Protein AF-A0A1J3E459-F1 (afdb_monomer_lite)

Secondary structure (DSSP, 8-state):
-----TT--HHHHHHHHHHHHHHHHHHHHT------------------------------------------TT-----SS---GGGHHHHHHHGGGG-----TTTT-SS-S-SS--SSTTS-HHHHHHHHHHHHHH-SS--TT------SHHHHHHHHHHHHHS-SS-SS------PSS--TTHHHH-

Structure (mmCIF, N/CA/C/O backbone):
data_AF-A0A1J3E459-F1
#
_entry.id   AF-A0A1J3E459-F1
#
loop_
_atom_site.group_PDB
_atom_site.id
_atom_site.type_symbol
_atom_site.label_atom_id
_atom_site.label_alt_id
_atom_site.label_comp_id
_atom_site.label_asym_id
_atom_site.label_entity_id
_atom_site.label_seq_id
_atom_site.pdbx_PDB_ins_code
_atom_site.Cartn_x
_atom_site.Cartn_y
_atom_site.Cartn_z
_atom_site.occupancy
_atom_site.B_iso_or_equiv
_atom_site.auth_seq_id
_atom_site.auth_comp_id
_atom_site.auth_asym_id
_atom_site.auth_atom_id
_atom_site.pdbx_PDB_model_num
ATOM 1 N N . MET A 1 1 ? 26.999 -23.157 28.042 1.00 39.19 1 MET A N 1
ATOM 2 C CA . MET A 1 1 ? 27.008 -21.916 28.847 1.00 39.19 1 MET A CA 1
ATOM 3 C C . MET A 1 1 ? 27.688 -20.861 27.985 1.00 39.19 1 MET A C 1
ATOM 5 O O . MET A 1 1 ? 28.892 -20.678 28.079 1.00 39.19 1 MET A O 1
ATOM 9 N N . GLU A 1 2 ? 26.951 -20.288 27.032 1.00 41.72 2 GLU A N 1
ATOM 10 C CA . GLU A 1 2 ? 27.514 -19.329 26.074 1.00 41.72 2 GLU A CA 1
ATOM 11 C C . GLU A 1 2 ? 27.308 -17.900 26.570 1.00 41.72 2 GLU A C 1
ATOM 13 O O . GLU A 1 2 ? 26.221 -17.525 27.009 1.00 41.72 2 GLU A O 1
ATOM 18 N N . GLN A 1 3 ? 28.395 -17.132 26.568 1.00 50.41 3 GLN A N 1
ATOM 19 C CA . GLN A 1 3 ? 28.445 -15.767 27.070 1.00 50.41 3 GLN A CA 1
ATOM 20 C C . GLN A 1 3 ? 27.918 -14.809 26.000 1.00 50.41 3 GLN A C 1
ATOM 22 O O . GLN A 1 3 ? 28.549 -14.608 24.966 1.00 50.41 3 GLN A O 1
ATOM 27 N N . THR A 1 4 ? 26.784 -14.169 26.274 1.00 49.66 4 THR A N 1
ATOM 28 C CA . THR A 1 4 ? 26.296 -13.023 25.499 1.00 49.66 4 THR A CA 1
ATOM 29 C C . THR A 1 4 ? 27.313 -11.875 25.564 1.00 49.66 4 THR A C 1
ATOM 31 O O . THR A 1 4 ? 27.748 -11.525 26.671 1.00 49.66 4 THR A O 1
ATOM 34 N N . PRO A 1 5 ? 27.691 -11.244 24.437 1.00 45.66 5 PRO A N 1
ATOM 35 C CA . PRO A 1 5 ? 28.662 -10.158 24.442 1.00 45.66 5 PRO A CA 1
ATOM 36 C C . PRO A 1 5 ? 28.113 -8.965 25.239 1.00 45.66 5 PRO A C 1
ATOM 38 O O . PRO A 1 5 ? 27.014 -8.472 24.989 1.00 45.66 5 PRO A O 1
ATOM 41 N N . ARG A 1 6 ? 28.894 -8.494 26.221 1.00 56.78 6 ARG A N 1
ATOM 42 C CA . ARG A 1 6 ? 28.577 -7.391 27.155 1.00 56.78 6 ARG A CA 1
ATOM 43 C C . ARG A 1 6 ? 28.565 -6.000 26.487 1.00 56.78 6 ARG A C 1
ATOM 45 O O . ARG A 1 6 ? 29.137 -5.056 27.025 1.00 56.78 6 ARG A O 1
ATOM 52 N N . ILE A 1 7 ? 27.949 -5.856 25.315 1.00 54.34 7 ILE A N 1
ATOM 53 C CA . ILE A 1 7 ? 27.904 -4.580 24.576 1.00 54.34 7 ILE A CA 1
ATOM 54 C C . ILE A 1 7 ? 26.545 -3.871 24.728 1.00 54.34 7 ILE A C 1
ATOM 56 O O . ILE A 1 7 ? 26.490 -2.646 24.648 1.00 54.34 7 ILE A O 1
ATOM 60 N N . LEU A 1 8 ? 25.472 -4.579 25.097 1.00 56.97 8 LEU A N 1
ATOM 61 C CA . LEU A 1 8 ? 24.180 -3.972 25.450 1.00 56.97 8 LEU A CA 1
ATOM 62 C C . LEU A 1 8 ? 23.918 -4.039 26.963 1.00 56.97 8 LEU A C 1
ATOM 64 O O . LEU A 1 8 ? 23.101 -4.810 27.454 1.00 56.97 8 LEU A O 1
ATOM 68 N N . SER A 1 9 ? 24.624 -3.211 27.734 1.00 69.19 9 SER A N 1
ATOM 69 C CA . SER A 1 9 ? 24.184 -2.887 29.097 1.00 69.19 9 SER A CA 1
ATOM 70 C C . SER A 1 9 ? 23.050 -1.858 29.033 1.00 69.19 9 SER A C 1
ATOM 72 O O . SER A 1 9 ? 23.078 -0.973 28.181 1.00 69.19 9 SER A O 1
ATOM 74 N N . TRP A 1 10 ? 22.090 -1.900 29.963 1.00 55.78 10 TRP A N 1
ATOM 75 C CA . TRP A 1 10 ? 20.998 -0.912 30.084 1.00 55.78 10 TRP A CA 1
ATOM 76 C C . TRP A 1 10 ? 21.499 0.543 30.106 1.00 55.78 10 TRP A C 1
ATOM 78 O O . TRP A 1 10 ? 20.840 1.458 29.615 1.00 55.78 10 TRP A O 1
ATOM 88 N N . ARG A 1 11 ? 22.719 0.744 30.622 1.00 58.03 11 ARG A N 1
ATOM 89 C CA . ARG A 1 11 ? 23.426 2.030 30.611 1.00 58.03 11 ARG A CA 1
ATOM 90 C C . ARG A 1 11 ? 23.720 2.521 29.190 1.00 58.03 11 ARG A C 1
ATOM 92 O O . ARG A 1 11 ? 23.587 3.711 28.934 1.00 58.03 11 ARG A O 1
ATOM 99 N N . ASN A 1 12 ? 24.046 1.624 28.262 1.00 66.81 12 ASN A N 1
ATOM 100 C CA . ASN A 1 12 ? 24.334 1.963 26.867 1.00 66.81 12 ASN A CA 1
ATOM 101 C C . ASN A 1 12 ? 23.049 2.324 26.107 1.00 66.81 12 ASN A C 1
ATOM 103 O O . ASN A 1 12 ? 23.067 3.243 25.297 1.00 66.81 12 ASN A O 1
ATOM 107 N N . MET A 1 13 ? 21.922 1.677 26.426 1.00 67.00 13 MET A N 1
ATOM 108 C CA . MET A 1 13 ? 20.613 1.997 25.836 1.00 67.00 13 MET A CA 1
ATOM 109 C C . MET A 1 13 ? 20.094 3.364 26.291 1.00 67.00 13 MET A C 1
ATOM 111 O O . MET A 1 13 ? 19.592 4.138 25.477 1.00 67.00 13 MET A O 1
ATOM 115 N N . LEU A 1 14 ? 20.269 3.701 27.574 1.00 68.12 14 LEU A N 1
ATOM 116 C CA . LEU A 1 14 ? 19.915 5.024 28.091 1.00 68.12 14 LEU A CA 1
ATOM 117 C C . LEU A 1 14 ? 20.767 6.119 27.449 1.00 68.12 14 LEU A C 1
ATOM 119 O O . LEU A 1 14 ? 20.204 7.106 26.983 1.00 68.12 14 LEU A O 1
ATOM 123 N N . VAL A 1 15 ? 22.086 5.917 27.354 1.00 68.00 15 VAL A N 1
ATOM 124 C CA . VAL A 1 15 ? 23.004 6.856 26.687 1.00 68.00 15 VAL A CA 1
ATOM 125 C C . VAL A 1 15 ? 22.648 7.025 25.208 1.00 68.00 15 VAL A C 1
ATOM 127 O O . VAL A 1 15 ? 22.640 8.153 24.723 1.00 68.00 15 VAL A O 1
ATOM 130 N N . LEU A 1 16 ? 22.282 5.945 24.508 1.00 65.25 16 LEU A N 1
ATOM 131 C CA . LEU A 1 16 ? 21.844 6.009 23.113 1.00 65.25 16 LEU A CA 1
ATOM 132 C C . LEU A 1 16 ? 20.526 6.790 22.967 1.00 65.25 16 LEU A C 1
ATOM 134 O O . LEU A 1 16 ? 20.439 7.675 22.120 1.00 65.25 16 LEU A O 1
ATOM 138 N N . SER A 1 17 ? 19.534 6.540 23.831 1.00 65.38 17 SER A N 1
ATOM 139 C CA . SER A 1 17 ? 18.254 7.271 23.803 1.00 65.38 17 SER A CA 1
ATOM 140 C C . SER A 1 17 ? 18.423 8.762 24.123 1.00 65.38 17 SER A C 1
ATOM 142 O O . SER A 1 17 ? 17.830 9.613 23.461 1.00 65.38 17 SER A O 1
ATOM 144 N N . LEU A 1 18 ? 19.298 9.095 25.081 1.00 70.56 18 LEU A N 1
ATOM 145 C CA . LEU A 1 18 ? 19.637 10.474 25.427 1.00 70.56 18 LEU A CA 1
ATOM 146 C C . LEU A 1 18 ? 20.374 11.156 24.278 1.00 70.56 18 LEU A C 1
ATOM 148 O O . LEU A 1 18 ? 20.042 12.287 23.949 1.00 70.56 18 LEU A O 1
ATOM 152 N N . ALA A 1 19 ? 21.324 10.481 23.629 1.00 66.44 19 ALA A N 1
ATOM 153 C CA . ALA A 1 19 ? 22.074 11.048 22.510 1.00 66.44 19 ALA A CA 1
ATOM 154 C C . ALA A 1 19 ? 21.183 11.335 21.287 1.00 66.44 19 ALA A C 1
ATOM 156 O O . ALA A 1 19 ? 21.321 12.390 20.660 1.00 66.44 19 ALA A O 1
ATOM 157 N N . VAL A 1 20 ? 20.238 10.444 20.967 1.00 68.75 20 VAL A N 1
ATOM 158 C CA . VAL A 1 20 ? 19.286 10.634 19.855 1.00 68.75 20 VAL A CA 1
ATOM 159 C C . VAL A 1 20 ? 18.300 11.766 20.164 1.00 68.75 20 VAL A C 1
ATOM 161 O O . VAL A 1 20 ? 18.102 12.655 19.336 1.00 68.75 20 VAL A O 1
ATOM 164 N N . ASN A 1 21 ? 17.761 11.820 21.384 1.00 66.19 21 ASN A N 1
ATOM 165 C CA . ASN A 1 21 ? 16.850 12.898 21.776 1.00 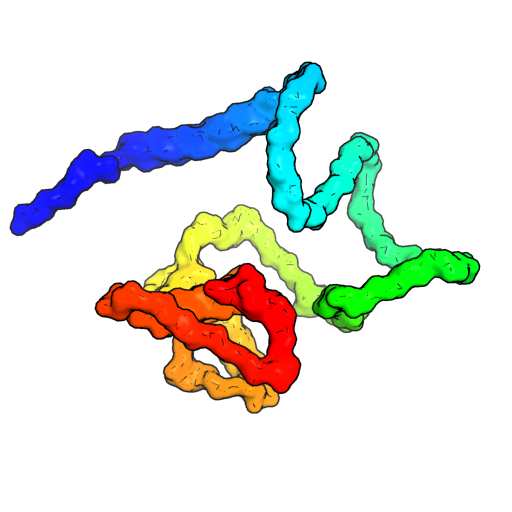66.19 21 ASN A CA 1
ATOM 166 C C . ASN A 1 21 ? 17.570 14.253 21.892 1.00 66.19 21 ASN A C 1
ATOM 168 O O . ASN A 1 21 ? 17.028 15.284 21.495 1.00 66.19 21 ASN A O 1
ATOM 172 N N . PHE A 1 22 ? 18.818 14.275 22.368 1.00 67.94 22 PHE A N 1
ATOM 173 C CA . PHE A 1 22 ? 19.596 15.507 22.512 1.00 67.94 22 PHE A CA 1
ATOM 174 C C . PHE A 1 22 ? 20.059 16.066 21.166 1.00 67.94 22 PHE A C 1
ATOM 176 O O . PHE A 1 22 ? 20.041 17.276 20.975 1.00 67.94 22 PHE A O 1
ATOM 183 N N . SER A 1 23 ? 20.426 15.214 20.206 1.00 59.31 23 SER A N 1
ATOM 184 C CA . SER A 1 23 ? 20.784 15.660 18.851 1.00 59.31 23 SER A CA 1
ATOM 185 C C . SER A 1 23 ? 19.588 16.255 18.100 1.00 59.31 23 SER A C 1
ATOM 187 O O . SER A 1 23 ? 19.763 17.232 17.369 1.00 59.31 23 SER A O 1
ATOM 189 N N . LEU A 1 24 ? 18.372 15.758 18.350 1.00 61.44 24 LEU A N 1
ATOM 190 C CA . LEU A 1 24 ? 17.134 16.358 17.850 1.00 61.44 24 LEU A CA 1
ATOM 191 C C . LEU A 1 24 ? 16.877 17.739 18.482 1.00 61.44 24 LEU A C 1
ATOM 193 O O . LEU A 1 24 ? 16.632 18.711 17.769 1.00 61.44 24 LEU A O 1
ATOM 197 N N . ILE A 1 25 ? 17.028 17.852 19.806 1.00 64.44 25 ILE A N 1
ATOM 198 C CA . ILE A 1 25 ? 16.859 19.112 20.549 1.00 64.44 25 ILE A CA 1
ATOM 199 C C . ILE A 1 25 ? 17.926 20.145 20.157 1.00 64.44 25 ILE A C 1
ATOM 201 O O . ILE A 1 25 ? 17.608 21.318 19.979 1.00 64.44 25 ILE A O 1
ATOM 205 N N . LEU A 1 26 ? 19.180 19.732 19.946 1.00 58.78 26 LEU A N 1
ATOM 206 C CA . LEU A 1 26 ? 20.255 20.631 19.516 1.00 58.78 26 LEU A CA 1
ATOM 207 C C . LEU A 1 26 ? 20.008 21.166 18.100 1.00 58.78 26 LEU A C 1
ATOM 209 O O . LEU A 1 26 ? 20.324 22.317 17.815 1.00 58.78 26 LEU A O 1
ATOM 213 N N . LYS A 1 27 ? 19.426 20.347 17.218 1.00 59.94 27 LYS A N 1
ATOM 214 C CA . LYS A 1 27 ? 19.059 20.745 15.852 1.00 59.94 27 LYS A CA 1
ATOM 215 C C . LYS A 1 27 ? 17.908 21.758 15.843 1.00 59.94 27 LYS A C 1
ATOM 217 O O . LYS A 1 27 ? 17.898 22.640 14.992 1.00 59.94 27 LYS A O 1
ATOM 222 N N . ILE A 1 28 ? 17.007 21.672 16.823 1.00 62.28 28 ILE A N 1
ATOM 223 C CA . ILE A 1 28 ? 15.927 22.644 17.057 1.00 62.28 28 ILE A CA 1
ATOM 224 C C . ILE A 1 28 ? 16.481 23.938 17.678 1.00 62.28 28 ILE A C 1
ATOM 226 O O . ILE A 1 28 ? 16.158 25.027 17.217 1.00 62.28 28 ILE A O 1
ATOM 230 N N . LEU A 1 29 ? 17.374 23.838 18.668 1.00 61.69 29 LEU A N 1
ATOM 231 C CA . LEU A 1 29 ? 17.961 24.999 19.354 1.00 61.69 29 LEU A CA 1
ATOM 232 C C . LEU A 1 29 ? 18.951 25.786 18.487 1.00 61.69 29 LEU A C 1
ATOM 234 O O . LEU A 1 29 ? 19.095 26.993 18.664 1.00 61.69 29 LEU A O 1
ATOM 238 N N . LYS A 1 30 ? 19.641 25.127 17.549 1.00 52.72 30 LYS A N 1
ATOM 239 C CA . LYS A 1 30 ? 20.613 25.774 16.652 1.00 52.72 30 LYS A CA 1
ATOM 240 C C . LYS A 1 30 ? 19.965 26.384 15.399 1.00 52.72 30 LYS A C 1
ATOM 242 O O . LYS A 1 30 ? 20.669 26.936 14.557 1.00 52.72 30 LYS A O 1
ATOM 247 N N . GLY A 1 31 ? 18.640 26.304 15.278 1.00 49.38 31 GLY A N 1
ATOM 248 C CA . GLY A 1 31 ? 17.857 26.896 14.198 1.00 49.38 31 GLY A CA 1
ATOM 249 C C . GLY A 1 31 ? 17.382 28.317 14.501 1.00 49.38 31 GLY A C 1
ATOM 250 O O . GLY A 1 31 ? 16.182 28.545 14.548 1.00 49.38 31 GLY A O 1
ATOM 251 N N . 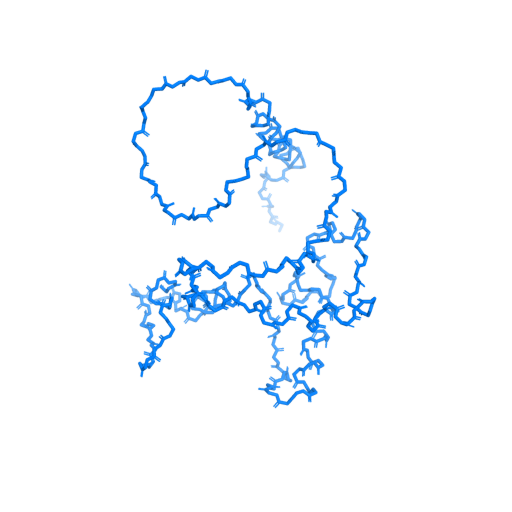SER A 1 32 ? 18.298 29.270 14.702 1.00 51.25 32 SER A N 1
ATOM 252 C CA . SER A 1 32 ? 18.022 30.707 14.519 1.00 51.25 32 SER A CA 1
ATOM 253 C C . SER A 1 32 ? 19.337 31.494 14.487 1.00 51.25 32 SER A C 1
ATOM 255 O O . SER A 1 32 ? 20.022 31.607 15.500 1.00 51.25 32 SER A O 1
ATOM 257 N N . GLY A 1 33 ? 19.720 32.004 13.315 1.00 35.09 33 GLY A N 1
ATOM 258 C CA . GLY A 1 33 ? 20.912 32.842 13.140 1.00 35.09 33 GLY A CA 1
ATOM 259 C C . GLY A 1 33 ? 21.588 32.608 11.793 1.00 35.09 33 GLY A C 1
ATOM 260 O O . GLY A 1 33 ? 22.415 31.711 11.656 1.00 35.09 33 GLY A O 1
ATOM 261 N N . GLY A 1 34 ? 21.200 33.391 10.786 1.00 38.88 34 GLY A N 1
ATOM 262 C CA . GLY A 1 34 ? 21.771 33.323 9.443 1.00 38.88 34 GLY A CA 1
ATOM 263 C C . GLY A 1 34 ? 23.212 33.836 9.361 1.00 38.88 34 GLY A C 1
ATOM 264 O O . GLY A 1 34 ? 23.640 34.648 10.174 1.00 38.88 34 GLY A O 1
ATOM 265 N N . ASN A 1 35 ? 23.937 33.371 8.340 1.00 31.17 35 ASN A N 1
ATOM 266 C CA . ASN A 1 35 ? 24.747 34.216 7.463 1.00 31.17 35 ASN A CA 1
ATOM 267 C C . ASN A 1 35 ? 25.141 33.451 6.191 1.00 31.17 35 ASN A C 1
ATOM 269 O O . ASN A 1 35 ? 25.527 32.285 6.221 1.00 31.17 35 ASN A O 1
ATOM 273 N N . SER A 1 36 ? 24.984 34.158 5.076 1.00 39.47 36 SER A N 1
ATOM 274 C CA . SER A 1 36 ? 25.285 33.772 3.700 1.00 39.47 36 SER A CA 1
ATOM 275 C C . SER A 1 36 ? 26.793 33.651 3.464 1.00 39.47 36 SER A C 1
ATOM 277 O O . SER A 1 36 ? 27.523 34.573 3.818 1.00 39.47 36 SER A O 1
ATOM 279 N N . LEU A 1 37 ? 27.238 32.549 2.845 1.00 34.81 37 LEU A N 1
ATOM 280 C CA . LEU A 1 37 ? 28.143 32.545 1.683 1.00 34.81 37 LEU A CA 1
ATOM 281 C C . LEU A 1 37 ? 28.422 31.107 1.200 1.00 34.81 37 LEU A C 1
ATOM 283 O O . LEU A 1 37 ? 29.043 30.297 1.880 1.00 34.81 37 LEU A O 1
ATOM 287 N N . ASP A 1 38 ? 27.911 30.853 -0.002 1.00 39.50 38 ASP A N 1
ATOM 288 C CA . ASP A 1 38 ? 28.392 29.968 -1.066 1.00 39.50 38 ASP A CA 1
ATOM 289 C C . ASP A 1 38 ? 28.851 28.535 -0.717 1.00 39.50 38 ASP A C 1
ATOM 291 O O . ASP A 1 38 ? 30.008 28.257 -0.394 1.00 39.50 38 ASP A O 1
ATOM 295 N N . ARG A 1 39 ? 27.943 27.568 -0.914 1.00 27.83 39 ARG A N 1
ATOM 296 C CA . ARG A 1 39 ? 28.316 26.165 -1.130 1.00 27.83 39 ARG A CA 1
ATOM 297 C C . ARG A 1 39 ? 27.401 25.531 -2.173 1.00 27.83 39 ARG A C 1
ATOM 299 O O . ARG A 1 39 ? 26.308 25.070 -1.859 1.00 27.83 39 ARG A O 1
ATOM 306 N N . LYS A 1 40 ? 27.882 25.481 -3.420 1.00 34.28 40 LYS A N 1
ATOM 307 C CA . LYS A 1 40 ? 27.376 24.581 -4.467 1.00 34.28 40 LYS A CA 1
ATOM 308 C C . LYS A 1 40 ? 27.336 23.151 -3.920 1.00 34.28 40 LYS A C 1
ATOM 310 O O . LYS A 1 40 ? 28.378 22.523 -3.746 1.00 34.28 40 LYS A O 1
ATOM 315 N N . ALA A 1 41 ? 26.138 22.640 -3.670 1.00 28.38 41 ALA A N 1
ATOM 316 C CA . ALA A 1 41 ? 25.885 21.232 -3.419 1.00 28.38 41 ALA A CA 1
ATOM 317 C C . ALA A 1 41 ? 24.713 20.810 -4.304 1.00 28.38 41 ALA A C 1
ATOM 319 O O . ALA A 1 41 ? 23.688 21.483 -4.356 1.00 28.38 41 ALA A O 1
ATOM 320 N N . TYR A 1 42 ? 24.932 19.732 -5.050 1.00 29.50 42 TYR A N 1
ATOM 321 C CA . TYR A 1 42 ? 23.994 19.114 -5.974 1.00 29.50 42 TYR A CA 1
ATOM 322 C C . TYR A 1 42 ? 22.606 18.971 -5.340 1.00 29.50 42 TYR A C 1
ATOM 324 O O . TYR A 1 42 ? 22.421 18.216 -4.388 1.00 29.50 42 TYR A O 1
ATOM 332 N N . VAL A 1 43 ? 21.637 19.711 -5.878 1.00 26.12 43 VAL A N 1
ATOM 333 C CA . VAL A 1 43 ? 20.230 19.604 -5.500 1.00 26.12 43 VAL A CA 1
ATOM 334 C C . VAL A 1 43 ? 19.657 18.403 -6.240 1.00 26.12 43 VAL A C 1
ATOM 336 O O . VAL A 1 43 ? 19.314 18.480 -7.417 1.00 26.12 43 VAL A O 1
ATOM 339 N N . SER A 1 44 ? 19.570 17.271 -5.550 1.00 30.92 44 SER A N 1
ATOM 340 C CA . SER A 1 44 ? 18.623 16.217 -5.895 1.00 30.92 44 SER A CA 1
ATOM 341 C C . SER A 1 44 ? 17.215 16.794 -5.747 1.00 30.92 44 SER A C 1
ATOM 343 O O . SER A 1 44 ? 16.749 17.054 -4.638 1.00 30.92 44 SER A O 1
ATOM 345 N N . ILE A 1 45 ? 16.589 17.061 -6.891 1.00 33.19 45 ILE A N 1
ATOM 346 C CA . ILE A 1 45 ? 15.248 17.622 -7.032 1.00 33.19 45 ILE A CA 1
ATOM 347 C C . ILE A 1 45 ? 14.238 16.629 -6.445 1.00 33.19 45 ILE A C 1
ATOM 349 O O . ILE A 1 45 ? 13.888 15.637 -7.074 1.00 33.19 45 ILE A O 1
ATOM 353 N N . TRP A 1 46 ? 13.765 16.930 -5.241 1.00 30.39 46 TRP A N 1
ATOM 354 C CA . TRP A 1 46 ? 12.470 16.502 -4.721 1.00 30.39 46 TRP A CA 1
ATOM 355 C C . TRP A 1 46 ? 11.725 17.789 -4.345 1.00 30.39 46 TRP A C 1
ATOM 357 O O . TRP A 1 46 ? 12.253 18.554 -3.534 1.00 30.39 46 TRP A O 1
ATOM 367 N N . PRO A 1 47 ? 10.541 18.091 -4.907 1.00 32.56 47 PRO A N 1
ATOM 368 C CA . PRO A 1 47 ? 9.757 19.228 -4.456 1.00 32.56 47 PRO A CA 1
ATOM 369 C C . PRO A 1 47 ? 9.050 18.844 -3.153 1.00 32.56 47 PRO A C 1
ATOM 371 O O . PRO A 1 47 ? 7.938 18.325 -3.150 1.00 32.56 47 PRO A O 1
ATOM 374 N N . GLY A 1 48 ? 9.735 19.082 -2.036 1.00 32.47 48 GLY A N 1
ATOM 375 C CA . GLY A 1 48 ? 9.086 19.312 -0.755 1.00 32.47 48 GLY A CA 1
ATOM 376 C C . GLY A 1 48 ? 8.451 20.700 -0.777 1.00 32.47 48 GLY A C 1
ATOM 377 O O . GLY A 1 48 ? 9.090 21.677 -1.160 1.00 32.47 48 GLY A O 1
ATOM 378 N N . VAL A 1 49 ? 7.177 20.757 -0.410 1.00 33.72 49 VAL A N 1
ATOM 379 C CA . VAL A 1 49 ? 6.376 21.969 -0.226 1.00 33.72 49 VAL A CA 1
ATOM 380 C C . VAL A 1 49 ? 7.144 22.997 0.617 1.00 33.72 49 VAL A C 1
ATOM 382 O O . VAL A 1 49 ? 7.469 22.740 1.774 1.00 33.72 49 VAL A O 1
ATOM 385 N N . SER A 1 50 ? 7.416 24.173 0.050 1.00 31.52 50 SER A N 1
ATOM 386 C CA . SER A 1 50 ? 7.869 25.342 0.809 1.00 31.52 50 SER A CA 1
ATOM 387 C C . SER A 1 50 ? 6.660 25.983 1.485 1.00 31.52 50 SER A C 1
ATOM 389 O O . SER A 1 50 ? 5.928 26.748 0.861 1.00 31.52 50 SER A O 1
ATOM 391 N N . THR A 1 51 ? 6.435 25.683 2.760 1.00 30.70 51 THR A N 1
ATOM 392 C CA . THR A 1 51 ? 5.495 26.435 3.595 1.00 30.70 51 THR A CA 1
ATOM 393 C C . THR A 1 51 ? 6.128 27.775 3.964 1.00 30.70 51 THR A C 1
ATOM 395 O O . THR A 1 51 ? 7.071 27.844 4.752 1.00 30.70 51 THR A O 1
ATOM 398 N N . ALA A 1 52 ? 5.615 28.857 3.379 1.00 33.38 52 ALA A N 1
ATOM 399 C CA . ALA A 1 52 ? 5.892 30.204 3.852 1.00 33.38 52 ALA A CA 1
ATOM 400 C C . ALA A 1 52 ? 5.334 30.352 5.276 1.00 33.38 52 ALA A C 1
ATOM 402 O O . ALA A 1 52 ? 4.153 30.118 5.526 1.00 33.38 52 ALA A O 1
ATOM 403 N N . VAL A 1 53 ? 6.201 30.729 6.215 1.00 30.16 53 VAL A N 1
ATOM 404 C CA . VAL A 1 53 ? 5.812 31.096 7.576 1.00 30.16 53 VAL A CA 1
ATOM 405 C C . VAL A 1 53 ? 5.069 32.427 7.504 1.00 30.16 53 VAL A C 1
ATOM 407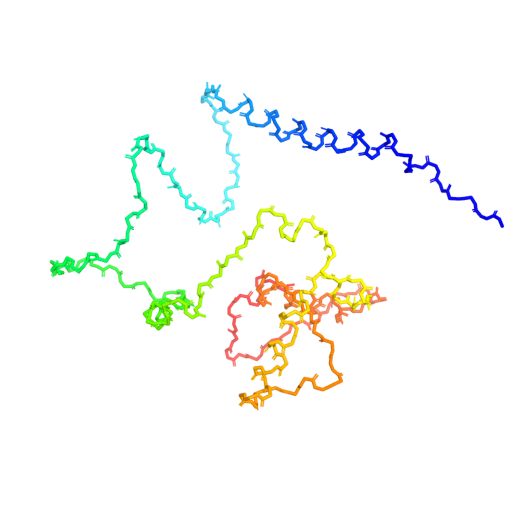 O O . VAL A 1 53 ? 5.690 33.479 7.374 1.00 30.16 53 VAL A O 1
ATOM 410 N N . PHE A 1 54 ? 3.743 32.381 7.612 1.00 35.84 54 PHE A N 1
ATOM 411 C CA . PHE A 1 54 ? 2.949 33.520 8.059 1.00 35.84 54 PHE A CA 1
ATOM 412 C C . PHE A 1 54 ? 2.539 33.279 9.507 1.00 35.84 54 PHE A C 1
ATOM 414 O O . PHE A 1 54 ? 1.930 32.267 9.851 1.00 35.84 54 PHE A O 1
ATOM 421 N N . GLY A 1 55 ? 2.944 34.204 10.371 1.00 34.31 55 GLY A N 1
ATOM 422 C CA . GLY A 1 55 ? 2.488 34.244 11.747 1.00 34.31 55 GLY A CA 1
ATOM 423 C C . GLY A 1 55 ? 1.019 34.657 11.842 1.00 34.31 55 GLY A C 1
ATOM 424 O O . GLY A 1 55 ? 0.523 35.438 11.037 1.00 34.31 55 GLY A O 1
ATOM 425 N N . SER A 1 56 ? 0.408 34.187 12.929 1.00 37.84 56 SER A N 1
ATOM 426 C CA . SER A 1 56 ? -0.876 34.582 13.520 1.00 37.84 56 SER A CA 1
ATOM 427 C C . SER A 1 56 ? -2.146 33.830 13.088 1.00 37.84 56 SER A C 1
ATOM 429 O O . SER A 1 56 ? -2.767 34.110 12.073 1.00 37.84 56 SER A O 1
ATOM 431 N N . SER A 1 57 ? -2.550 32.923 13.989 1.00 41.53 57 SER A N 1
ATOM 432 C CA . SER A 1 57 ? -3.915 32.652 14.478 1.00 41.53 57 SER A CA 1
ATOM 433 C C . SER A 1 57 ? -5.092 32.742 13.499 1.00 41.53 57 SER A C 1
ATOM 435 O O . SER A 1 57 ? -5.600 33.832 13.252 1.00 41.53 57 SER A O 1
ATOM 437 N N . SER A 1 58 ? -5.647 31.591 13.112 1.00 41.09 58 SER A N 1
ATOM 438 C CA . SER A 1 58 ? -7.057 31.182 13.313 1.00 41.09 58 SER A CA 1
ATOM 439 C C . SER A 1 58 ? -7.392 29.962 12.436 1.00 41.09 58 SER A C 1
ATOM 441 O O . SER A 1 58 ? -6.870 29.843 11.341 1.00 41.09 58 SER A O 1
ATOM 443 N N . LEU A 1 59 ? -8.183 29.043 13.013 1.00 37.47 59 LEU A N 1
ATOM 444 C CA . LEU A 1 59 ? -8.966 27.906 12.475 1.00 37.47 59 LEU A CA 1
ATOM 445 C C . LEU A 1 59 ? -8.644 27.356 11.059 1.00 37.47 59 LEU A C 1
ATOM 447 O O . LEU A 1 59 ? -8.597 28.122 10.101 1.00 37.47 59 LEU A O 1
ATOM 451 N N . PRO A 1 60 ? -8.553 26.020 10.868 1.00 41.19 60 PRO A N 1
ATOM 452 C CA . PRO A 1 60 ? -8.395 25.448 9.533 1.00 41.19 60 PRO A CA 1
ATOM 453 C C . PRO A 1 60 ? -9.652 25.747 8.706 1.00 41.19 60 PRO A C 1
ATOM 455 O O . PRO A 1 60 ? -10.743 25.270 9.020 1.00 41.19 60 PRO A O 1
ATOM 458 N N . SER A 1 61 ? -9.508 26.571 7.667 1.00 36.62 61 SER A N 1
ATOM 459 C CA . SER A 1 61 ? -10.595 26.845 6.735 1.00 36.62 61 SER A CA 1
ATOM 460 C C . SER A 1 61 ? -10.918 25.570 5.964 1.00 36.62 61 SER A C 1
ATOM 462 O O . SER A 1 61 ? -10.065 25.047 5.244 1.00 36.62 61 SER A O 1
ATOM 464 N N . ALA A 1 62 ? -12.160 25.103 6.063 1.00 47.09 62 ALA A N 1
ATOM 465 C CA . ALA A 1 62 ? -12.741 24.276 5.021 1.00 47.09 62 ALA A CA 1
ATOM 466 C C . ALA A 1 62 ? -12.705 25.095 3.723 1.00 47.09 62 ALA A C 1
ATOM 468 O O . ALA A 1 62 ? -13.432 26.078 3.581 1.00 47.09 62 ALA A O 1
ATOM 469 N N . SER A 1 63 ? -11.799 24.752 2.809 1.00 41.19 63 SER A N 1
ATOM 470 C CA . SER A 1 63 ? -11.759 25.377 1.490 1.00 41.19 63 SER A CA 1
ATOM 471 C C . SER A 1 63 ? -12.797 24.699 0.607 1.00 41.19 63 SER A C 1
ATOM 473 O O . SER A 1 63 ? -12.503 23.782 -0.153 1.00 41.19 63 SER A O 1
ATOM 475 N N . CYS A 1 64 ? -14.036 25.147 0.729 1.00 37.28 64 CYS A N 1
ATOM 476 C CA . CYS A 1 64 ? -15.050 24.962 -0.295 1.00 37.28 64 CYS A CA 1
ATOM 477 C C . CYS A 1 64 ? -15.520 26.346 -0.734 1.00 37.28 64 CYS A C 1
ATOM 479 O O . CYS A 1 64 ? -16.655 26.749 -0.504 1.00 37.28 64 CYS A O 1
ATOM 481 N N . ASN A 1 65 ? -14.609 27.086 -1.367 1.00 39.12 65 ASN A N 1
ATOM 482 C CA . ASN A 1 65 ? -14.991 28.246 -2.152 1.00 39.12 65 ASN A CA 1
ATOM 483 C C . ASN A 1 65 ? -15.280 27.755 -3.575 1.00 39.12 65 ASN A C 1
ATOM 485 O O . ASN A 1 65 ? -14.365 27.559 -4.372 1.00 39.12 65 ASN A O 1
ATOM 489 N N . TYR A 1 66 ? -16.559 27.555 -3.898 1.00 46.69 66 TYR A N 1
ATOM 490 C CA . TYR A 1 66 ? -17.018 27.708 -5.279 1.00 46.69 66 TYR A CA 1
ATOM 491 C C . TYR A 1 66 ? -16.966 29.209 -5.589 1.00 46.69 66 TYR A C 1
ATOM 493 O O . TYR A 1 66 ? -17.983 29.896 -5.588 1.00 46.69 66 TYR A O 1
ATOM 501 N N . SER A 1 67 ? -15.758 29.744 -5.759 1.00 48.81 67 SER A N 1
ATOM 502 C CA . SER A 1 67 ? -15.592 31.019 -6.444 1.00 48.81 67 SER A CA 1
ATOM 503 C C . SER A 1 67 ? -16.031 30.799 -7.886 1.00 48.81 67 SER A C 1
ATOM 505 O O . SER A 1 67 ? -15.604 29.816 -8.501 1.00 48.81 67 SER A O 1
ATOM 507 N N . GLU A 1 68 ? -16.894 31.680 -8.399 1.00 51.75 68 GLU A N 1
ATOM 508 C CA . GLU A 1 68 ? -17.123 31.810 -9.838 1.00 51.75 68 GLU A CA 1
ATOM 509 C C . GLU A 1 68 ? -15.771 31.709 -10.540 1.00 51.75 68 GLU A C 1
ATOM 511 O O . GLU A 1 68 ? -14.816 32.407 -10.190 1.00 51.75 68 GLU A O 1
ATOM 516 N N . VAL A 1 69 ? -15.662 30.736 -11.442 1.00 59.41 69 VAL A N 1
ATOM 517 C CA . VAL A 1 69 ? -14.465 30.554 -12.248 1.00 59.41 69 VAL A CA 1
ATOM 518 C C . VAL A 1 69 ? -14.447 31.745 -13.192 1.00 59.41 69 VAL A C 1
ATOM 520 O O . VAL A 1 69 ? -15.148 31.740 -14.198 1.00 59.41 69 VAL A O 1
ATOM 523 N N . GLU A 1 70 ? -13.692 32.783 -12.838 1.00 61.56 70 GLU A N 1
ATOM 524 C CA . GLU A 1 70 ? -13.178 33.706 -13.843 1.00 61.56 70 GLU A CA 1
ATOM 525 C C . GLU A 1 70 ? -12.466 32.824 -14.876 1.00 61.56 70 GLU A C 1
ATOM 527 O O . GLU A 1 70 ? -11.617 32.002 -14.510 1.00 61.56 70 GLU A O 1
ATOM 532 N N . GLU A 1 71 ? -12.906 32.888 -16.134 1.00 63.72 71 GLU A N 1
ATOM 533 C CA . GLU A 1 71 ? -12.300 32.153 -17.244 1.00 63.72 71 GLU A CA 1
ATOM 534 C C . GLU A 1 71 ? -10.877 32.685 -17.451 1.00 63.72 71 GLU A C 1
ATOM 536 O O . GLU A 1 71 ? -10.628 33.616 -18.209 1.00 63.72 71 GLU A O 1
ATOM 541 N N . ASP A 1 72 ? -9.942 32.125 -16.689 1.00 70.88 72 ASP A N 1
ATOM 542 C CA . ASP A 1 72 ? -8.514 32.334 -16.848 1.00 70.88 72 ASP A CA 1
ATOM 543 C C . ASP A 1 72 ? -8.030 31.402 -17.964 1.00 70.88 72 ASP A C 1
ATOM 545 O O . ASP A 1 72 ? -7.796 30.207 -17.742 1.00 70.88 72 ASP A O 1
ATOM 549 N N . ASP A 1 73 ? -7.933 31.946 -19.180 1.00 76.19 73 ASP A N 1
ATOM 550 C CA . ASP A 1 73 ? -7.446 31.247 -20.380 1.00 76.19 73 ASP A CA 1
ATOM 551 C C . ASP A 1 73 ? -6.033 30.643 -20.188 1.00 76.19 73 ASP A C 1
ATOM 553 O O . ASP A 1 73 ? -5.638 29.749 -20.940 1.00 76.19 73 ASP A O 1
ATOM 557 N N . ASP A 1 74 ? -5.294 31.052 -19.146 1.00 86.56 74 ASP A N 1
ATOM 558 C CA . ASP A 1 74 ? -3.961 30.541 -18.798 1.00 86.56 74 ASP A CA 1
ATOM 559 C C . ASP A 1 74 ? -3.978 29.388 -17.768 1.00 86.56 74 ASP A C 1
ATOM 561 O O . ASP A 1 74 ? -2.926 28.944 -17.282 1.00 86.56 74 ASP A O 1
ATOM 565 N N . ARG A 1 75 ? -5.153 28.836 -17.430 1.00 89.12 75 ARG A N 1
ATOM 566 C CA . ARG A 1 75 ? -5.252 27.742 -16.451 1.00 89.12 75 ARG A CA 1
ATOM 567 C C . ARG A 1 75 ? -4.554 26.463 -16.936 1.00 89.12 75 ARG A C 1
ATOM 569 O O . ARG A 1 75 ? -5.031 25.737 -17.807 1.00 89.12 75 ARG A O 1
ATOM 576 N N . ILE A 1 76 ? -3.458 26.100 -16.269 1.00 91.19 76 ILE A N 1
ATOM 577 C CA . ILE A 1 76 ? -2.711 24.865 -16.549 1.00 91.19 76 ILE A CA 1
ATOM 578 C C . ILE A 1 76 ? -3.475 23.636 -16.029 1.00 91.19 76 ILE A C 1
ATOM 580 O O . ILE A 1 76 ? -3.629 23.442 -14.821 1.00 91.19 76 ILE A O 1
ATOM 584 N N . ILE A 1 77 ? -3.883 22.748 -16.940 1.00 91.69 77 ILE A N 1
ATOM 585 C CA . ILE A 1 77 ? -4.449 21.433 -16.604 1.00 91.69 77 ILE A CA 1
ATOM 586 C C . ILE A 1 77 ? -3.312 20.409 -16.489 1.00 91.69 77 ILE A C 1
ATOM 588 O O . ILE A 1 77 ? -2.732 19.978 -17.487 1.00 91.69 77 ILE A O 1
ATOM 592 N N . ASN A 1 78 ? -2.985 20.001 -15.262 1.00 91.44 78 ASN A N 1
ATOM 593 C CA . ASN A 1 78 ? -1.925 19.028 -15.002 1.00 91.44 78 ASN A CA 1
ATOM 594 C C . ASN A 1 78 ? -2.479 17.597 -14.902 1.00 91.44 78 ASN A C 1
ATOM 596 O O . ASN A 1 78 ? -3.061 17.227 -13.888 1.00 91.44 78 ASN A O 1
ATOM 600 N N . LEU A 1 79 ? -2.234 16.782 -15.933 1.00 94.38 79 LEU A N 1
ATOM 601 C CA . LEU A 1 79 ? -2.583 15.350 -15.977 1.00 94.38 79 LEU A CA 1
ATOM 602 C C . LEU A 1 79 ? -1.344 14.439 -15.953 1.00 94.38 79 LEU A C 1
ATOM 604 O O . LEU A 1 79 ? -1.402 13.277 -16.350 1.00 94.38 79 LEU A O 1
ATOM 608 N N . LYS A 1 80 ? -0.188 14.974 -15.540 1.00 92.94 80 LYS A N 1
ATOM 609 C CA . LYS A 1 80 ? 1.085 14.241 -15.568 1.00 92.94 80 LYS A CA 1
ATOM 610 C C . LYS A 1 80 ? 1.157 13.150 -14.499 1.00 92.94 80 LYS A C 1
ATOM 612 O O . LYS A 1 80 ? 1.817 12.134 -14.705 1.00 92.94 80 LYS A O 1
ATOM 617 N N . PHE A 1 81 ? 0.526 13.382 -13.353 1.00 90.56 81 PHE A N 1
ATOM 618 C CA . PHE A 1 81 ? 0.527 12.463 -12.222 1.00 90.56 81 PHE A CA 1
ATOM 619 C C . PHE A 1 81 ? -0.843 11.807 -12.095 1.00 90.56 81 PHE A C 1
ATOM 621 O O . PHE A 1 81 ? -1.864 12.473 -12.230 1.00 90.56 81 PHE A O 1
ATOM 628 N N . GLY A 1 82 ? -0.862 10.510 -11.795 1.00 94.00 82 GLY A N 1
ATOM 629 C CA . GLY A 1 82 ? -2.086 9.785 -11.451 1.00 94.00 82 GLY A CA 1
ATOM 630 C C . GLY A 1 82 ? -2.540 10.073 -10.020 1.00 94.00 82 GLY A C 1
ATOM 631 O O . GLY A 1 82 ? -2.759 9.128 -9.269 1.00 94.00 82 GLY A O 1
ATOM 632 N N . ASP A 1 83 ? -2.600 11.349 -9.628 1.00 95.88 83 ASP A N 1
ATOM 633 C CA . ASP A 1 83 ? -3.068 11.771 -8.306 1.00 95.88 83 ASP A CA 1
ATOM 634 C C . ASP A 1 83 ? -4.593 11.561 -8.211 1.00 95.88 83 ASP A C 1
ATOM 636 O O . ASP A 1 83 ? -5.341 12.171 -8.981 1.00 95.88 83 ASP A O 1
ATOM 640 N N . PRO A 1 84 ? -5.090 10.664 -7.339 1.00 96.31 84 PRO A N 1
ATOM 641 C CA . PRO A 1 84 ? -6.464 10.175 -7.403 1.00 96.31 84 PRO A CA 1
ATOM 642 C C . PRO A 1 84 ? -7.472 11.094 -6.684 1.00 96.31 84 PRO A C 1
ATOM 644 O O . PRO A 1 84 ? -8.401 10.612 -6.033 1.00 96.31 84 PRO A O 1
ATOM 647 N N . THR A 1 85 ? -7.339 12.416 -6.827 1.00 96.38 85 THR A N 1
ATOM 648 C CA . THR A 1 85 ? -8.230 13.422 -6.204 1.00 96.38 85 THR A CA 1
ATOM 649 C C . THR A 1 85 ? -9.688 13.313 -6.657 1.00 96.38 85 THR A C 1
ATOM 651 O O . THR A 1 85 ? -10.590 13.796 -5.980 1.00 96.38 85 THR A O 1
ATOM 654 N N . VAL A 1 86 ? -9.955 12.584 -7.745 1.00 96.62 86 VAL A N 1
ATOM 655 C CA . VAL A 1 86 ? -11.311 12.271 -8.226 1.00 96.62 86 VAL A CA 1
ATOM 656 C C . VAL A 1 86 ? -12.211 11.619 -7.162 1.00 96.62 86 VAL A C 1
ATOM 658 O O . VAL A 1 86 ? -13.428 11.786 -7.213 1.00 96.62 86 VAL A O 1
ATOM 661 N N . TYR A 1 87 ? -11.645 10.906 -6.180 1.00 97.31 87 TYR A N 1
ATOM 662 C CA . TYR A 1 87 ? -12.418 10.247 -5.118 1.00 97.31 87 TYR A CA 1
ATOM 663 C C . TYR A 1 87 ? -12.694 11.138 -3.899 1.00 97.31 87 TYR A C 1
ATOM 665 O O . TYR A 1 87 ? -13.375 10.696 -2.975 1.00 97.31 87 TYR A O 1
ATOM 673 N N . GLU A 1 88 ? -12.192 12.376 -3.867 1.00 97.88 88 GLU A N 1
ATOM 674 C CA . GLU A 1 88 ? -12.325 13.262 -2.704 1.00 97.88 88 GLU A CA 1
ATOM 675 C C . GLU A 1 88 ? -13.792 13.485 -2.317 1.00 97.88 88 GLU A C 1
ATOM 677 O O . GLU A 1 88 ? -14.171 13.296 -1.161 1.00 97.88 88 GLU A O 1
ATOM 682 N N . ARG A 1 89 ? -14.643 13.794 -3.301 1.00 97.75 89 ARG A N 1
ATOM 683 C CA . ARG A 1 89 ? -16.074 14.027 -3.076 1.00 97.75 89 ARG A CA 1
ATOM 684 C C . ARG A 1 89 ? -16.783 12.814 -2.472 1.00 97.75 89 ARG A C 1
ATOM 686 O O . ARG A 1 89 ? -17.600 12.978 -1.574 1.00 97.75 89 ARG A O 1
ATOM 693 N N . TYR A 1 90 ? -16.451 11.607 -2.932 1.00 97.88 90 TYR A N 1
ATOM 694 C CA . TYR A 1 90 ? -17.024 10.378 -2.382 1.00 97.88 90 TYR A CA 1
ATOM 695 C C . TYR A 1 90 ? -16.728 10.265 -0.881 1.00 97.88 90 TYR A C 1
ATOM 697 O O . TYR A 1 90 ? -17.632 10.026 -0.087 1.00 97.88 90 TYR A O 1
ATOM 705 N N . TRP A 1 91 ? -15.479 10.505 -0.470 1.00 97.38 91 TRP A N 1
ATOM 706 C CA . TRP A 1 91 ? -15.097 10.432 0.942 1.00 97.38 91 TRP A CA 1
ATOM 707 C C . TRP A 1 91 ? -15.698 11.556 1.790 1.00 97.38 91 TRP A C 1
ATOM 709 O O . TRP A 1 91 ? -16.022 11.322 2.951 1.00 97.38 91 TRP A O 1
ATOM 719 N N . GLN A 1 92 ? -15.910 12.746 1.221 1.00 96.56 92 GLN A N 1
ATOM 720 C CA . GLN A 1 92 ? -16.647 13.820 1.897 1.00 96.56 92 GLN A CA 1
ATOM 721 C C . GLN A 1 92 ? -18.108 13.425 2.162 1.00 96.56 92 GLN A C 1
ATOM 723 O O . GLN A 1 92 ? -18.623 13.660 3.254 1.00 96.56 92 GLN A O 1
ATOM 728 N N . GLU A 1 93 ? -18.765 12.786 1.190 1.00 97.88 93 GLU A N 1
ATOM 729 C CA . GLU A 1 93 ? -20.160 12.338 1.302 1.00 97.88 93 GLU A CA 1
ATOM 730 C C . GLU A 1 93 ? -20.341 11.182 2.308 1.00 97.88 93 GLU A C 1
ATOM 732 O O . GLU A 1 93 ? -21.415 11.049 2.895 1.00 97.88 93 GLU A O 1
ATOM 737 N N . MET A 1 94 ? -19.295 10.389 2.580 1.00 97.62 94 MET A N 1
ATOM 738 C CA . MET A 1 94 ? -19.316 9.345 3.621 1.00 97.62 94 MET A CA 1
ATOM 739 C C . MET A 1 94 ? -19.408 9.907 5.054 1.00 97.62 94 MET A C 1
ATOM 741 O O . MET A 1 94 ? -19.861 9.203 5.962 1.00 97.62 94 MET A O 1
ATOM 745 N N . GLY A 1 95 ? -19.011 11.167 5.268 1.00 95.75 95 GLY A N 1
ATOM 746 C CA . GLY A 1 95 ? -19.192 11.893 6.527 1.00 95.75 95 GLY A CA 1
ATOM 747 C C . GLY A 1 95 ? -18.625 11.181 7.765 1.00 95.75 95 GLY A C 1
ATOM 748 O O . GLY A 1 95 ? -17.464 10.765 7.807 1.00 95.75 95 GLY A O 1
ATOM 749 N N . GLU A 1 96 ? -19.450 11.046 8.807 1.00 96.62 96 GLU A N 1
ATOM 750 C CA . GLU A 1 96 ? -19.044 10.453 10.091 1.00 96.62 96 GLU A CA 1
ATOM 751 C C . GLU A 1 96 ? -18.669 8.967 9.987 1.00 96.62 96 GLU A C 1
ATOM 753 O O . GLU A 1 96 ? -17.868 8.489 10.789 1.00 96.62 96 GLU A O 1
ATOM 758 N N . ALA A 1 97 ? -19.169 8.240 8.979 1.00 96.12 97 ALA A N 1
ATOM 759 C CA . ALA A 1 97 ? -18.906 6.806 8.820 1.00 96.12 97 ALA A CA 1
ATOM 760 C C . ALA A 1 97 ? -17.418 6.481 8.605 1.00 96.12 97 ALA A C 1
ATOM 762 O O . ALA A 1 97 ? -16.978 5.366 8.877 1.00 96.12 97 ALA A O 1
ATOM 763 N N . THR A 1 98 ? -16.647 7.452 8.114 1.00 95.19 98 THR A N 1
ATOM 764 C CA . THR A 1 98 ? -15.207 7.333 7.839 1.00 95.19 98 THR A CA 1
ATOM 765 C C . THR A 1 98 ? -14.356 8.174 8.787 1.00 95.19 98 THR A C 1
ATOM 767 O O . THR A 1 98 ? -13.146 8.290 8.599 1.00 95.19 98 THR A O 1
ATOM 770 N N . THR A 1 99 ? -14.969 8.768 9.814 1.00 96.12 99 THR A N 1
ATOM 771 C CA . THR A 1 99 ? -14.250 9.541 10.829 1.00 96.12 99 THR A CA 1
ATOM 772 C C . THR A 1 99 ? -13.555 8.599 11.812 1.00 96.12 99 THR A C 1
ATOM 774 O O . THR A 1 99 ? -14.179 7.700 12.371 1.00 96.12 99 THR A O 1
ATOM 777 N N . MET A 1 100 ? -12.260 8.819 12.055 1.00 94.44 100 MET A N 1
ATOM 778 C CA . MET A 1 100 ? -11.460 8.023 12.990 1.00 94.44 100 MET A CA 1
ATOM 779 C C . MET A 1 100 ? -10.921 8.893 14.129 1.00 94.44 100 MET A C 1
ATOM 781 O O . MET A 1 100 ? -10.390 9.977 13.895 1.00 94.44 100 MET A O 1
ATOM 785 N N . MET A 1 101 ? -11.012 8.395 15.365 1.00 96.06 101 MET A N 1
ATOM 786 C CA . MET A 1 101 ? -10.360 8.986 16.536 1.00 96.06 101 MET A CA 1
ATOM 787 C C . MET A 1 101 ? -9.148 8.140 16.919 1.00 96.06 101 MET A C 1
ATOM 789 O O . MET A 1 101 ? -9.288 6.944 17.157 1.00 96.06 101 MET A O 1
ATOM 793 N N . ILE A 1 102 ? -7.977 8.769 17.013 1.00 96.19 102 ILE A N 1
ATOM 794 C CA . ILE A 1 102 ? -6.731 8.128 17.447 1.00 96.19 102 ILE A CA 1
ATOM 795 C C . ILE A 1 102 ? -6.356 8.724 18.813 1.00 96.19 102 ILE A C 1
ATOM 797 O O . ILE A 1 102 ? -5.932 9.882 18.872 1.00 96.19 102 ILE A O 1
ATOM 801 N N . PRO A 1 103 ? -6.537 7.998 19.931 1.00 97.12 103 PRO A N 1
ATOM 802 C CA . PRO A 1 103 ? -6.095 8.447 21.245 1.00 97.12 103 PRO A CA 1
ATOM 803 C C . PRO A 1 103 ? -4.578 8.642 21.292 1.00 97.12 103 PRO A C 1
ATOM 805 O O . PRO A 1 103 ? -3.828 7.901 20.663 1.00 97.12 103 PRO A O 1
ATOM 808 N N . GLY A 1 104 ? -4.100 9.584 22.109 1.00 97.94 104 GLY A N 1
ATOM 809 C CA . GLY A 1 104 ? -2.673 9.945 22.157 1.00 97.94 104 GLY A CA 1
ATOM 810 C C . GLY A 1 104 ? -1.720 8.838 22.633 1.00 97.94 104 GLY A C 1
ATOM 811 O O . GLY A 1 104 ? -0.509 8.977 22.503 1.00 97.94 104 GLY A O 1
ATOM 812 N N . TRP A 1 105 ? -2.248 7.749 23.190 1.00 96.31 105 TRP A N 1
ATOM 813 C CA . TRP A 1 105 ? -1.482 6.569 23.600 1.00 96.31 105 TRP A CA 1
ATOM 814 C C . TRP A 1 105 ? -1.595 5.395 22.620 1.00 96.31 105 TRP A C 1
ATOM 816 O O . TRP A 1 105 ? -0.944 4.369 22.827 1.00 96.31 105 TRP A O 1
ATOM 826 N N . GLN A 1 106 ? -2.444 5.498 21.594 1.00 94.88 106 GLN A N 1
ATOM 827 C CA . GLN A 1 106 ? -2.607 4.440 20.602 1.00 94.88 106 GLN A CA 1
ATOM 828 C C . GLN A 1 106 ? -1.313 4.288 19.789 1.00 94.88 106 GLN A C 1
ATOM 830 O O . GLN A 1 106 ? -0.678 5.276 19.429 1.00 94.88 106 GLN A O 1
ATOM 835 N N . SER A 1 107 ? -0.921 3.039 19.521 1.00 93.19 107 SER A N 1
ATOM 836 C CA . SER A 1 107 ? 0.222 2.690 18.661 1.00 93.19 107 SER A CA 1
ATOM 837 C C . SER A 1 107 ? 1.582 3.266 19.101 1.00 93.19 107 SER A C 1
ATOM 839 O O . SER A 1 107 ? 2.440 3.546 18.271 1.00 93.19 107 SER A O 1
ATOM 841 N N . LEU A 1 108 ? 1.817 3.418 20.413 1.00 95.44 108 LEU A N 1
ATOM 842 C CA . LEU A 1 108 ? 3.144 3.775 20.952 1.00 95.44 108 LEU A CA 1
ATOM 843 C C . LEU A 1 108 ? 4.152 2.610 20.937 1.00 95.44 108 LEU A C 1
ATOM 845 O O . LEU A 1 108 ? 5.360 2.830 21.030 1.00 95.44 108 LEU A O 1
ATOM 849 N N . SER A 1 109 ? 3.664 1.370 20.875 1.00 94.81 109 SER A N 1
ATOM 850 C CA . SER A 1 109 ? 4.497 0.173 20.731 1.00 94.81 109 SER A CA 1
ATOM 851 C C . SER A 1 109 ? 5.015 0.059 19.298 1.00 94.81 109 SER A C 1
ATOM 853 O O . SER A 1 109 ? 4.304 0.393 18.358 1.00 94.81 109 SER A O 1
ATOM 855 N N . TYR A 1 110 ? 6.223 -0.480 19.124 1.00 93.25 110 TYR A N 1
ATOM 856 C CA . TYR A 1 110 ? 6.698 -0.889 17.798 1.00 93.25 110 TYR A CA 1
ATOM 857 C C . TYR A 1 110 ? 5.926 -2.097 17.251 1.00 93.25 110 TYR A C 1
ATOM 859 O O . TYR A 1 110 ? 5.793 -2.235 16.042 1.00 93.25 110 TYR A O 1
ATOM 867 N N . PHE A 1 111 ? 5.447 -2.978 18.129 1.00 94.12 111 PHE A N 1
ATOM 868 C CA . PHE A 1 111 ? 4.752 -4.208 17.755 1.00 94.12 111 PHE A CA 1
ATOM 869 C C . PHE A 1 111 ? 3.245 -3.982 17.701 1.00 94.12 111 PHE A C 1
ATOM 871 O O . PHE A 1 111 ? 2.684 -3.445 18.663 1.00 94.12 111 PHE A O 1
ATOM 878 N N . SER A 1 112 ? 2.625 -4.435 16.610 1.00 92.50 112 SER A N 1
ATOM 879 C CA . SER A 1 112 ? 1.179 -4.345 16.376 1.00 92.50 112 SER A CA 1
ATOM 880 C C . SER A 1 112 ? 0.398 -5.443 17.093 1.00 92.50 112 SER A C 1
ATOM 882 O O . SER A 1 112 ? -0.734 -5.232 17.520 1.00 92.50 112 SER A O 1
ATOM 884 N N . ASP A 1 113 ? 1.008 -6.615 17.278 1.00 84.88 113 ASP A N 1
ATOM 885 C CA . ASP A 1 113 ? 0.439 -7.688 18.083 1.00 84.88 113 ASP A CA 1
ATOM 886 C C . ASP A 1 113 ? 1.506 -8.521 18.804 1.00 84.88 113 ASP A C 1
ATOM 888 O O . ASP A 1 113 ? 2.708 -8.399 18.568 1.00 84.88 113 ASP A O 1
ATOM 892 N N . ASN A 1 114 ? 1.037 -9.382 19.709 1.00 79.19 114 ASN A N 1
ATOM 893 C CA . ASN A 1 114 ? 1.866 -10.356 20.419 1.00 79.19 114 ASN A CA 1
ATOM 894 C C . ASN A 1 114 ? 1.753 -11.764 19.804 1.00 79.19 114 ASN A C 1
ATOM 896 O O . ASN A 1 114 ? 2.183 -12.738 20.422 1.00 79.19 114 ASN A O 1
ATOM 900 N N . ASN A 1 115 ? 1.154 -11.895 18.616 1.00 77.50 115 ASN A N 1
ATOM 901 C CA . ASN A 1 115 ? 0.805 -13.187 18.015 1.00 77.50 115 ASN A CA 1
ATOM 902 C C . ASN A 1 115 ? 1.923 -13.758 17.139 1.00 77.50 115 ASN A C 1
ATOM 904 O O . ASN A 1 115 ? 1.734 -14.787 16.492 1.00 77.50 115 ASN A O 1
ATOM 908 N N . ASN A 1 116 ? 3.097 -13.120 17.149 1.00 75.50 116 ASN A N 1
ATOM 909 C CA . ASN A 1 116 ? 4.278 -13.562 16.416 1.00 75.50 116 ASN A CA 1
ATOM 910 C C . ASN A 1 116 ? 4.001 -13.708 14.908 1.00 75.50 116 ASN A C 1
ATOM 912 O O . ASN A 1 116 ? 4.511 -14.621 14.253 1.00 75.50 116 ASN A O 1
ATOM 916 N N . ASN A 1 117 ? 3.168 -12.808 14.375 1.00 85.56 117 ASN A N 1
ATOM 917 C CA . ASN A 1 117 ? 2.896 -12.699 12.951 1.00 85.56 117 ASN A CA 1
ATOM 918 C C . ASN A 1 117 ? 4.195 -12.446 12.172 1.00 85.56 117 ASN A C 1
ATOM 920 O O . ASN A 1 117 ? 5.083 -11.733 12.642 1.00 85.56 117 ASN A O 1
ATOM 924 N N . LEU A 1 118 ? 4.292 -13.003 10.956 1.00 91.44 118 LEU A N 1
ATOM 925 C CA . LEU A 1 118 ? 5.456 -12.800 10.081 1.00 91.44 118 LEU A CA 1
ATOM 926 C C . LEU A 1 118 ? 5.725 -11.299 9.876 1.00 91.44 118 LEU A C 1
ATOM 928 O O . LEU A 1 118 ? 6.855 -10.833 10.001 1.00 91.44 118 LEU A O 1
ATOM 932 N N . CYS A 1 119 ? 4.659 -10.547 9.604 1.00 94.50 119 CYS A N 1
ATOM 933 C CA . CYS A 1 119 ? 4.665 -9.094 9.554 1.00 94.50 119 CYS A CA 1
ATOM 934 C C . CYS A 1 119 ? 4.249 -8.535 10.926 1.00 94.50 119 CYS A C 1
ATOM 936 O O . CYS A 1 119 ? 3.106 -8.146 11.121 1.00 94.50 119 CYS A O 1
ATOM 938 N N . TRP A 1 120 ? 5.168 -8.509 11.893 1.00 94.50 120 TRP A N 1
ATOM 939 C CA . TRP A 1 120 ? 4.906 -8.107 13.292 1.00 94.50 120 TRP A CA 1
ATOM 940 C C . TRP A 1 120 ? 4.450 -6.645 13.484 1.00 94.50 120 TRP A C 1
ATOM 942 O O . TRP A 1 120 ? 4.014 -6.263 14.569 1.00 94.50 120 TRP A O 1
ATOM 952 N N . PHE A 1 121 ? 4.573 -5.826 12.440 1.00 94.38 121 PHE A N 1
ATOM 953 C CA . PHE A 1 121 ? 4.122 -4.431 12.378 1.00 94.38 121 PHE A CA 1
ATOM 954 C C . PHE A 1 121 ? 2.828 -4.258 11.555 1.00 94.38 121 PHE A C 1
ATOM 956 O O . PHE A 1 121 ? 2.498 -3.149 11.135 1.00 94.38 121 PHE A O 1
ATOM 963 N N . LEU A 1 122 ? 2.124 -5.354 11.250 1.00 95.31 122 LEU A N 1
ATOM 964 C CA . LEU A 1 122 ? 0.794 -5.322 10.644 1.00 95.31 122 LEU A CA 1
ATOM 965 C C . LEU A 1 122 ? -0.272 -5.230 11.738 1.00 95.31 122 LEU A C 1
ATOM 967 O O . LEU A 1 122 ? -0.406 -6.137 12.555 1.00 95.31 122 LEU A O 1
ATOM 971 N N . GLU A 1 123 ? -1.065 -4.160 11.715 1.00 95.19 123 GLU A N 1
ATOM 972 C CA . GLU A 1 123 ? -2.227 -4.014 12.593 1.00 95.19 123 GLU A CA 1
ATOM 973 C C . GLU A 1 123 ? -3.263 -5.131 12.333 1.00 95.19 123 GLU A C 1
ATOM 975 O O . GLU A 1 123 ? -3.698 -5.302 11.186 1.00 95.19 123 GLU A O 1
ATOM 980 N N . PRO A 1 124 ? -3.708 -5.873 13.367 1.00 93.94 124 PRO A N 1
ATOM 981 C CA . PRO A 1 124 ? -4.623 -7.007 13.202 1.00 93.94 124 PRO A CA 1
ATOM 982 C C . PRO A 1 124 ? -5.960 -6.652 12.544 1.00 93.94 124 PRO A C 1
ATOM 984 O O . PRO A 1 124 ? -6.544 -7.460 11.821 1.00 93.94 124 PRO A O 1
ATOM 987 N N . GLU A 1 125 ? -6.485 -5.455 12.803 1.00 94.81 125 GLU A N 1
ATOM 988 C CA . GLU A 1 125 ? -7.730 -4.969 12.202 1.00 94.81 125 GLU A CA 1
ATOM 989 C C . GLU A 1 125 ? -7.564 -4.732 10.699 1.00 94.81 125 GLU A C 1
ATOM 991 O O . GLU A 1 125 ? -8.459 -5.069 9.923 1.00 94.81 125 GLU A O 1
ATOM 996 N N . LEU A 1 126 ? -6.404 -4.223 10.276 1.00 96.19 126 LEU A N 1
ATOM 997 C CA . LEU A 1 126 ? -6.108 -4.007 8.863 1.00 96.19 126 LEU A CA 1
ATOM 998 C C . LEU A 1 126 ? -5.989 -5.337 8.110 1.00 96.19 126 LEU A C 1
ATOM 1000 O O . LEU A 1 126 ? -6.542 -5.461 7.019 1.00 96.19 126 LEU A O 1
ATOM 1004 N N . ASP A 1 127 ? -5.334 -6.341 8.698 1.00 95.38 127 ASP A N 1
ATOM 1005 C CA . ASP A 1 127 ? -5.239 -7.687 8.114 1.00 95.38 127 ASP A CA 1
ATOM 1006 C C . ASP A 1 127 ? -6.630 -8.288 7.831 1.00 95.38 127 ASP A C 1
ATOM 1008 O O . ASP A 1 127 ? -6.943 -8.698 6.706 1.00 95.38 127 ASP A O 1
ATOM 1012 N N . LYS A 1 128 ? -7.525 -8.233 8.828 1.00 96.25 128 LYS A N 1
ATOM 1013 C CA . LYS A 1 128 ? -8.916 -8.704 8.697 1.00 96.25 128 LYS A CA 1
ATOM 1014 C C . LYS A 1 128 ? -9.660 -7.981 7.573 1.00 96.25 128 LYS A C 1
ATOM 1016 O O . LYS A 1 128 ? -10.351 -8.630 6.782 1.00 96.25 128 LYS A O 1
ATOM 1021 N N . GLU A 1 129 ? -9.531 -6.657 7.491 1.00 97.94 129 GLU A N 1
ATOM 1022 C CA . GLU A 1 129 ? -10.225 -5.856 6.480 1.00 97.94 129 GLU A CA 1
ATOM 1023 C C . GLU A 1 129 ? -9.666 -6.066 5.067 1.00 97.94 129 GLU A C 1
ATOM 1025 O O . GLU A 1 129 ? -10.453 -6.149 4.123 1.00 97.94 129 GLU A O 1
ATOM 1030 N N . ILE A 1 130 ? -8.352 -6.260 4.904 1.00 97.69 130 ILE A N 1
ATOM 1031 C CA . ILE A 1 130 ? -7.742 -6.634 3.615 1.00 97.69 130 ILE A CA 1
ATOM 1032 C C . ILE A 1 130 ? -8.326 -7.965 3.122 1.00 97.69 130 ILE A C 1
ATOM 1034 O O . ILE A 1 130 ? -8.797 -8.064 1.982 1.00 97.69 130 ILE A O 1
ATOM 1038 N N . VAL A 1 131 ? -8.358 -8.986 3.987 1.00 98.06 131 VAL A N 1
ATOM 1039 C CA . VAL A 1 131 ? -8.924 -10.302 3.652 1.00 98.06 131 VAL A CA 1
ATOM 1040 C C . VAL A 1 131 ? -10.414 -10.197 3.320 1.00 98.06 131 VAL A C 1
ATOM 1042 O O . VAL A 1 131 ? -10.870 -10.775 2.326 1.00 98.06 131 VAL A O 1
ATOM 1045 N N . ARG A 1 132 ? -11.182 -9.440 4.115 1.00 98.38 132 ARG A N 1
ATOM 1046 C CA . ARG A 1 132 ? -12.617 -9.221 3.886 1.00 98.38 132 ARG A CA 1
ATOM 1047 C C . ARG A 1 132 ? -12.869 -8.513 2.557 1.00 98.38 132 ARG A C 1
ATOM 1049 O O . ARG A 1 132 ? -13.725 -8.965 1.797 1.00 98.38 132 ARG A O 1
ATOM 1056 N N . MET A 1 133 ? -12.124 -7.450 2.259 1.00 98.31 133 MET A N 1
ATOM 1057 C CA . MET A 1 133 ? -12.251 -6.681 1.021 1.00 98.31 133 MET A CA 1
ATOM 1058 C C . MET A 1 133 ? -12.024 -7.574 -0.202 1.00 98.31 133 MET A C 1
ATOM 1060 O O . MET A 1 133 ? -12.887 -7.635 -1.077 1.00 98.31 133 MET A O 1
ATOM 1064 N N . HIS A 1 134 ? -10.918 -8.321 -0.244 1.00 98.44 134 HIS A N 1
ATOM 1065 C CA . HIS A 1 134 ? -10.627 -9.220 -1.365 1.00 98.44 134 HIS A CA 1
ATOM 1066 C C . HIS A 1 134 ? -11.672 -10.324 -1.529 1.00 98.44 134 HIS A C 1
ATOM 1068 O O . HIS A 1 134 ? -12.025 -10.668 -2.656 1.00 98.44 134 HIS A O 1
ATOM 1074 N N . LYS A 1 135 ? -12.222 -10.836 -0.422 1.00 97.94 135 LYS A N 1
ATOM 1075 C CA . LYS A 1 135 ? -13.308 -11.822 -0.452 1.00 97.94 135 LYS A CA 1
ATOM 1076 C C . LYS A 1 135 ? -14.610 -11.247 -1.016 1.00 97.94 135 LYS A C 1
ATOM 1078 O O . LYS A 1 135 ? -15.286 -11.936 -1.772 1.00 97.94 135 LYS A O 1
ATOM 1083 N N . VAL A 1 136 ? -14.973 -10.019 -0.640 1.00 98.50 136 VAL A N 1
ATOM 1084 C CA . VAL A 1 136 ? -16.210 -9.363 -1.102 1.00 98.50 136 VAL A CA 1
ATOM 1085 C C . VAL A 1 136 ? -16.105 -8.949 -2.570 1.00 98.50 136 VAL A C 1
ATOM 1087 O O . VAL A 1 136 ? -17.049 -9.156 -3.325 1.00 98.50 136 VAL A O 1
ATOM 1090 N N . VAL A 1 137 ? -14.964 -8.391 -2.982 1.00 98.56 137 VAL A N 1
ATOM 1091 C CA . VAL A 1 137 ? -14.737 -7.945 -4.368 1.00 98.56 137 VAL A CA 1
ATOM 1092 C C . VAL A 1 137 ? -14.438 -9.127 -5.298 1.00 98.56 137 VAL A C 1
ATOM 1094 O O . VAL A 1 137 ? -14.755 -9.075 -6.483 1.00 98.56 137 VAL A O 1
ATOM 1097 N N . GLY A 1 138 ? -13.831 -10.199 -4.780 1.00 98.19 138 GLY A N 1
ATOM 1098 C CA . GLY A 1 138 ? -13.474 -11.388 -5.556 1.00 98.19 138 GLY A CA 1
ATOM 1099 C C . GLY A 1 138 ? -12.291 -11.181 -6.507 1.00 98.19 138 GLY A C 1
ATOM 1100 O O . GLY A 1 138 ? -12.150 -11.922 -7.475 1.00 98.19 138 GLY A O 1
ATOM 1101 N N . ASN A 1 139 ? -11.443 -10.176 -6.261 1.00 98.12 139 ASN A N 1
ATOM 1102 C CA . ASN A 1 139 ? -10.323 -9.820 -7.143 1.00 98.12 139 ASN A CA 1
ATOM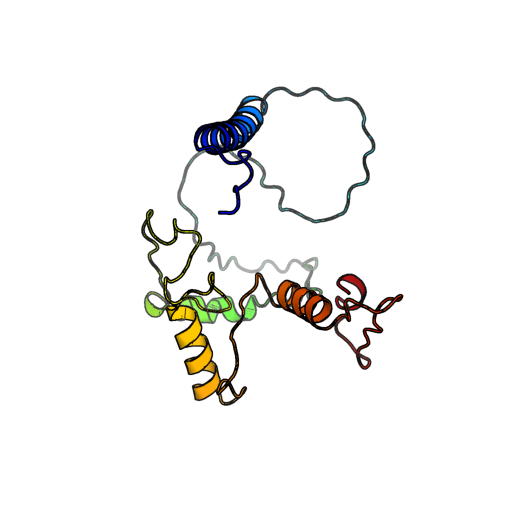 1103 C C . ASN A 1 139 ? -8.992 -10.510 -6.798 1.00 98.12 139 ASN A C 1
ATOM 1105 O O . ASN A 1 139 ? -8.064 -10.454 -7.601 1.00 98.12 139 ASN A O 1
ATOM 1109 N N . ALA A 1 140 ? -8.869 -11.143 -5.627 1.00 97.88 140 ALA A N 1
ATOM 1110 C CA . ALA A 1 140 ? -7.666 -11.873 -5.234 1.00 97.88 140 ALA A CA 1
ATOM 1111 C C . ALA A 1 140 ? -7.988 -13.028 -4.275 1.00 97.88 140 ALA A C 1
ATOM 1113 O O . ALA A 1 140 ? -8.891 -12.936 -3.444 1.00 97.88 140 ALA A O 1
ATOM 1114 N N . VAL A 1 141 ? -7.210 -14.110 -4.363 1.00 97.88 141 VAL A N 1
ATOM 1115 C CA . VAL A 1 141 ? -7.261 -15.226 -3.406 1.00 97.88 141 VAL A CA 1
ATOM 1116 C C . VAL A 1 141 ? -6.329 -14.907 -2.244 1.00 97.88 141 VAL A C 1
ATOM 1118 O O . VAL A 1 141 ? -5.134 -14.750 -2.473 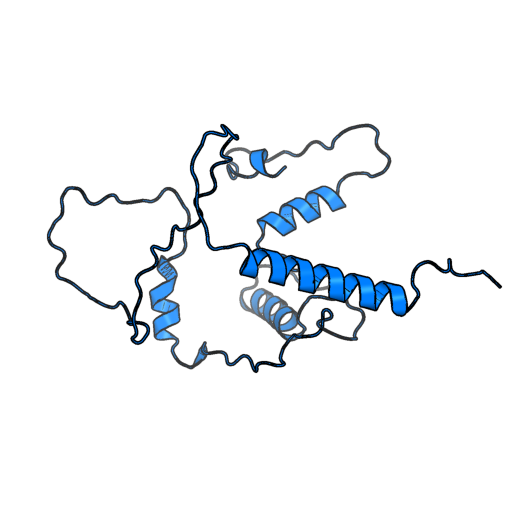1.00 97.88 141 VAL A O 1
ATOM 1121 N N . THR A 1 142 ? -6.842 -14.858 -1.017 1.00 97.31 142 THR A N 1
ATOM 1122 C CA . THR A 1 142 ? -6.054 -14.582 0.202 1.00 97.31 142 THR A CA 1
ATOM 1123 C C . THR A 1 142 ? -5.798 -15.817 1.066 1.00 97.31 142 THR A C 1
ATOM 1125 O O . THR A 1 142 ? -4.970 -15.769 1.969 1.00 97.31 142 THR A O 1
ATOM 1128 N N . GLN A 1 143 ? -6.471 -16.936 0.785 1.00 96.00 143 GLN A N 1
ATOM 1129 C CA . GLN A 1 143 ? -6.278 -18.192 1.508 1.00 96.00 143 GLN A CA 1
ATOM 1130 C C . GLN A 1 143 ? -4.842 -18.713 1.345 1.00 96.00 143 GLN A C 1
ATOM 1132 O O . GLN A 1 143 ? -4.305 -18.701 0.237 1.00 96.00 143 GLN A O 1
ATOM 1137 N N . ASP A 1 144 ? -4.249 -19.168 2.453 1.00 95.44 144 ASP A N 1
ATOM 1138 C CA . ASP A 1 144 ? -2.886 -19.711 2.535 1.00 95.44 144 ASP A CA 1
ATOM 1139 C C . ASP A 1 144 ? -1.792 -18.739 2.048 1.00 95.44 144 ASP A C 1
ATOM 1141 O O . ASP A 1 144 ? -0.761 -19.148 1.509 1.00 95.44 144 ASP A O 1
ATOM 1145 N N . ARG A 1 145 ? -2.009 -17.427 2.232 1.00 95.62 145 ARG A N 1
ATOM 1146 C CA . ARG A 1 145 ? -1.030 -16.377 1.913 1.00 95.62 145 ARG A CA 1
ATOM 1147 C C . ARG A 1 145 ? -0.678 -15.550 3.142 1.00 95.62 145 ARG A C 1
ATOM 1149 O O . ARG A 1 145 ? -1.536 -15.257 3.967 1.00 95.62 145 ARG A O 1
ATOM 1156 N N . PHE A 1 146 ? 0.579 -15.123 3.214 1.00 94.81 146 PHE A N 1
ATOM 1157 C CA . PHE A 1 146 ? 1.009 -14.107 4.170 1.00 94.81 146 PHE A CA 1
ATOM 1158 C C . PHE A 1 146 ? 0.676 -12.714 3.637 1.00 94.81 146 PHE A C 1
ATOM 1160 O O . PHE A 1 146 ? 0.908 -12.427 2.460 1.00 94.81 146 PHE A O 1
ATOM 1167 N N . ILE A 1 147 ? 0.176 -11.846 4.514 1.00 96.00 147 ILE A N 1
ATOM 1168 C CA . ILE A 1 147 ? -0.005 -10.424 4.230 1.00 96.00 147 ILE A CA 1
ATOM 1169 C C . ILE A 1 147 ? 1.207 -9.665 4.773 1.00 96.00 147 ILE A C 1
ATOM 1171 O O . ILE A 1 147 ? 1.601 -9.830 5.927 1.00 96.00 147 ILE A O 1
ATOM 1175 N N . VAL A 1 148 ? 1.813 -8.845 3.917 1.00 97.06 148 VAL A N 1
ATOM 1176 C CA . VAL A 1 148 ? 2.917 -7.944 4.264 1.00 97.06 148 VAL A CA 1
ATOM 1177 C C . VAL A 1 148 ? 2.511 -6.541 3.846 1.00 97.06 148 VAL A C 1
ATOM 1179 O O . VAL A 1 148 ? 2.073 -6.334 2.713 1.00 97.06 148 VAL A O 1
ATOM 1182 N N . VAL A 1 149 ? 2.656 -5.580 4.756 1.00 97.31 149 VAL A N 1
ATOM 1183 C CA . VAL A 1 149 ? 2.358 -4.168 4.493 1.00 97.31 149 VAL A CA 1
ATOM 1184 C C . VAL A 1 149 ? 3.631 -3.361 4.281 1.00 97.31 149 VAL A C 1
ATOM 1186 O O . VAL A 1 149 ? 4.705 -3.716 4.759 1.00 97.31 149 VAL A O 1
ATOM 1189 N N . GLY A 1 150 ? 3.503 -2.269 3.535 1.00 97.31 150 GLY A N 1
ATOM 1190 C CA . GLY A 1 150 ? 4.581 -1.329 3.270 1.00 97.31 150 GLY A CA 1
ATOM 1191 C C . GLY A 1 150 ? 4.029 0.060 2.972 1.00 97.31 150 GLY A C 1
ATOM 1192 O O . GLY A 1 150 ? 2.845 0.226 2.666 1.00 97.31 150 GLY A O 1
ATOM 1193 N N . THR A 1 151 ? 4.893 1.063 3.056 1.00 97.94 151 THR A N 1
ATOM 1194 C CA . THR A 1 151 ? 4.594 2.460 2.741 1.00 97.94 151 THR A CA 1
ATOM 1195 C C . THR A 1 151 ? 4.469 2.626 1.228 1.00 97.94 151 THR A C 1
ATOM 1197 O O . THR A 1 151 ? 5.393 3.055 0.534 1.00 97.94 151 THR A O 1
ATOM 1200 N N . GLY A 1 152 ? 3.302 2.242 0.716 1.00 96.00 152 GLY A N 1
ATOM 1201 C CA . GLY A 1 152 ? 3.000 2.199 -0.708 1.00 96.00 152 GLY A CA 1
ATOM 1202 C C . GLY A 1 152 ? 3.541 0.948 -1.407 1.00 96.00 152 GLY A C 1
ATOM 1203 O O . GLY A 1 152 ? 4.486 0.291 -0.962 1.00 96.00 152 GLY A O 1
ATOM 1204 N N . SER A 1 153 ? 2.947 0.633 -2.559 1.00 96.56 153 SER A N 1
ATOM 1205 C CA . SER A 1 153 ? 3.353 -0.508 -3.388 1.00 96.56 153 SER A CA 1
ATOM 1206 C C . SER A 1 153 ? 4.784 -0.383 -3.917 1.00 96.56 153 SER A C 1
ATOM 1208 O O . SER A 1 153 ? 5.417 -1.401 -4.173 1.00 96.56 153 SER A O 1
ATOM 1210 N N . THR A 1 154 ? 5.328 0.834 -4.018 1.00 95.94 154 THR A N 1
ATOM 1211 C CA . THR A 1 154 ? 6.733 1.079 -4.376 1.00 95.94 154 THR A CA 1
ATOM 1212 C C . THR A 1 154 ? 7.696 0.378 -3.418 1.00 95.94 154 THR A C 1
ATOM 1214 O O . THR A 1 154 ? 8.622 -0.288 -3.876 1.00 95.94 154 THR A O 1
ATOM 1217 N N . GLN A 1 155 ? 7.464 0.466 -2.101 1.00 97.00 155 GLN A N 1
ATOM 1218 C CA . GLN A 1 155 ? 8.313 -0.218 -1.121 1.00 97.00 155 GLN A CA 1
ATOM 1219 C C . GLN A 1 155 ? 8.174 -1.740 -1.241 1.00 97.00 155 GLN A C 1
ATOM 1221 O O . GLN A 1 155 ? 9.172 -2.456 -1.217 1.00 97.00 155 GLN A O 1
ATOM 1226 N N . LEU A 1 156 ? 6.943 -2.238 -1.400 1.00 97.38 156 LEU A N 1
ATOM 1227 C CA . LEU A 1 156 ? 6.675 -3.674 -1.529 1.00 97.38 156 LEU A CA 1
ATOM 1228 C C . LEU A 1 156 ? 7.291 -4.268 -2.800 1.00 97.38 156 LEU A C 1
ATOM 1230 O O . LEU A 1 156 ? 7.820 -5.374 -2.754 1.00 97.38 156 LEU A O 1
ATOM 1234 N N . TYR A 1 157 ? 7.275 -3.529 -3.911 1.00 96.31 157 TYR A N 1
ATOM 1235 C CA . TYR A 1 157 ? 7.941 -3.922 -5.151 1.00 96.31 157 TYR A CA 1
ATOM 1236 C C . TYR A 1 157 ? 9.445 -4.129 -4.930 1.00 96.31 157 TYR A C 1
ATOM 1238 O O . TYR A 1 157 ? 9.974 -5.189 -5.253 1.00 96.31 157 TYR A O 1
ATOM 1246 N N . GLN A 1 158 ? 10.118 -3.163 -4.300 1.00 96.12 158 GLN A N 1
ATOM 1247 C CA . GLN A 1 158 ? 11.549 -3.263 -3.994 1.00 96.12 158 GLN A CA 1
ATOM 1248 C C . GLN A 1 158 ? 11.858 -4.395 -3.011 1.00 96.12 158 GLN A C 1
ATOM 1250 O O . GLN A 1 158 ? 12.811 -5.146 -3.210 1.00 96.12 158 GLN A O 1
ATOM 1255 N N . ALA A 1 159 ? 11.033 -4.556 -1.973 1.00 96.50 159 ALA A N 1
ATOM 1256 C CA . ALA A 1 159 ? 11.173 -5.647 -1.015 1.00 96.50 159 ALA A CA 1
ATOM 1257 C C . ALA A 1 159 ? 11.012 -7.019 -1.688 1.00 96.50 159 ALA A C 1
ATOM 1259 O O . ALA A 1 159 ? 11.778 -7.935 -1.396 1.00 96.50 159 ALA A O 1
ATOM 1260 N N . ALA A 1 160 ? 10.065 -7.155 -2.621 1.00 96.25 160 ALA A N 1
ATOM 1261 C CA . ALA A 1 160 ? 9.866 -8.381 -3.385 1.00 96.25 160 ALA A CA 1
ATOM 1262 C C . ALA A 1 160 ? 11.061 -8.681 -4.301 1.00 96.25 160 ALA A C 1
ATOM 1264 O O . ALA A 1 160 ? 11.529 -9.816 -4.321 1.00 96.25 160 ALA A O 1
ATOM 1265 N N . LEU A 1 161 ? 11.595 -7.679 -5.009 1.00 94.31 161 LEU A N 1
ATOM 1266 C CA . LEU A 1 161 ? 12.805 -7.850 -5.822 1.00 94.31 161 LEU A CA 1
ATOM 1267 C C . LEU A 1 161 ? 13.998 -8.302 -4.978 1.00 94.31 161 LEU A C 1
ATOM 1269 O O . LEU A 1 161 ? 14.706 -9.233 -5.360 1.00 94.31 161 LEU A O 1
ATOM 1273 N N . TYR A 1 162 ? 14.193 -7.678 -3.816 1.00 92.94 162 TYR A N 1
ATOM 1274 C CA . TYR A 1 162 ? 15.247 -8.061 -2.885 1.00 92.94 162 TYR A CA 1
ATOM 1275 C C . TYR A 1 162 ? 15.066 -9.501 -2.388 1.00 92.94 162 TYR A C 1
ATOM 1277 O O . TYR A 1 162 ? 16.006 -10.286 -2.444 1.00 92.94 162 TYR A O 1
ATOM 1285 N N . ALA A 1 163 ? 13.856 -9.875 -1.963 1.00 94.19 163 ALA A N 1
ATOM 1286 C CA . ALA A 1 163 ? 13.562 -11.212 -1.447 1.00 94.19 163 ALA A CA 1
ATOM 1287 C C . ALA A 1 163 ? 13.665 -12.322 -2.511 1.00 94.19 163 ALA A C 1
ATOM 1289 O O . ALA A 1 163 ? 13.948 -13.468 -2.172 1.00 94.19 163 ALA A O 1
ATOM 1290 N N . LEU A 1 164 ? 13.418 -11.998 -3.784 1.00 92.62 164 LEU A N 1
ATOM 1291 C CA . LEU A 1 164 ? 13.541 -12.930 -4.911 1.00 92.62 164 LEU A CA 1
ATOM 1292 C C . LEU A 1 164 ? 14.965 -13.009 -5.476 1.00 92.62 164 LEU A C 1
ATOM 1294 O O . LEU A 1 164 ? 15.255 -13.908 -6.267 1.00 92.62 164 LEU A O 1
ATOM 1298 N N . SER A 1 165 ? 15.844 -12.077 -5.106 1.00 91.56 165 SER A N 1
ATOM 1299 C CA . SER A 1 165 ? 17.230 -12.081 -5.564 1.00 91.56 165 SER A CA 1
ATOM 1300 C C . SER A 1 165 ? 18.005 -13.233 -4.908 1.00 91.56 165 SER A C 1
ATOM 1302 O O . SER A 1 165 ? 17.947 -13.383 -3.688 1.00 91.56 165 SER A O 1
ATOM 1304 N N . PRO A 1 166 ? 18.747 -14.053 -5.673 1.00 87.00 166 PRO A N 1
ATOM 1305 C CA . PRO A 1 166 ? 19.556 -15.123 -5.119 1.00 87.00 166 PRO A CA 1
ATOM 1306 C C . PRO A 1 166 ? 20.695 -14.534 -4.283 1.00 87.00 166 PRO A C 1
ATOM 1308 O O . PRO A 1 166 ? 21.397 -13.623 -4.714 1.00 87.00 166 PRO A O 1
ATOM 1311 N N . HIS A 1 167 ? 20.884 -15.073 -3.080 1.00 80.81 167 HIS A N 1
ATOM 1312 C CA . HIS A 1 167 ? 21.942 -14.630 -2.169 1.00 80.81 167 HIS A CA 1
ATOM 1313 C C . HIS A 1 167 ? 23.334 -15.151 -2.549 1.00 80.81 167 HIS A C 1
ATOM 1315 O O . HIS A 1 167 ? 24.327 -14.495 -2.245 1.00 80.81 167 HIS A O 1
ATOM 1321 N N . ASP A 1 168 ? 23.395 -16.304 -3.220 1.00 81.44 168 ASP A N 1
ATOM 1322 C CA . ASP A 1 168 ? 24.638 -17.047 -3.466 1.00 81.44 168 ASP A CA 1
ATOM 1323 C C . ASP A 1 168 ? 25.155 -16.916 -4.908 1.00 81.44 168 ASP A C 1
ATOM 1325 O O . ASP A 1 168 ? 26.139 -17.559 -5.276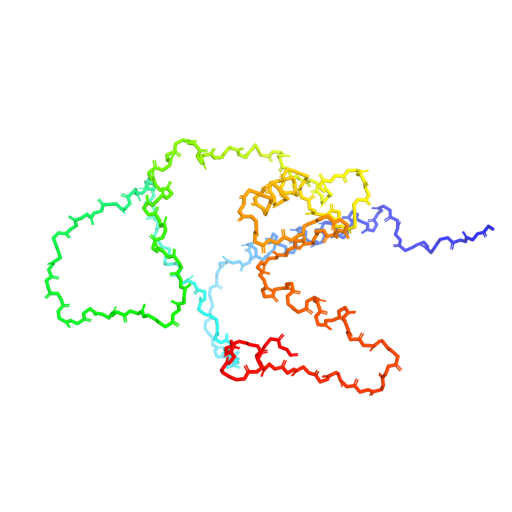 1.00 81.44 168 ASP A O 1
ATOM 1329 N N . ASP A 1 169 ? 24.494 -16.107 -5.740 1.00 73.00 169 ASP A N 1
ATOM 1330 C CA . ASP A 1 169 ? 24.914 -15.890 -7.121 1.00 73.00 169 ASP A CA 1
ATOM 1331 C C . ASP A 1 169 ? 25.872 -14.697 -7.236 1.00 73.00 169 ASP A C 1
ATOM 1333 O O . ASP A 1 169 ? 25.809 -13.723 -6.486 1.00 73.00 169 ASP A O 1
ATOM 1337 N N . SER A 1 170 ? 26.791 -14.774 -8.192 1.00 71.62 170 SER A N 1
ATOM 1338 C CA . SER A 1 170 ? 27.890 -13.804 -8.333 1.00 71.62 170 SER A CA 1
ATOM 1339 C C . SER A 1 170 ? 27.515 -12.533 -9.110 1.00 71.62 170 SER A C 1
ATOM 1341 O O . SER A 1 170 ? 28.351 -11.640 -9.262 1.00 71.62 170 SER A O 1
ATOM 1343 N N . GLY A 1 171 ? 26.276 -12.434 -9.606 1.00 80.75 171 GLY A N 1
ATOM 1344 C CA . GLY A 1 171 ? 25.819 -11.353 -10.481 1.00 80.75 171 GLY A CA 1
ATOM 1345 C C . GLY A 1 171 ? 24.414 -10.829 -10.155 1.00 80.75 171 GLY A C 1
ATOM 1346 O O . GLY A 1 171 ? 23.679 -11.445 -9.385 1.00 80.75 171 GLY A O 1
ATOM 1347 N N . PRO A 1 172 ? 24.031 -9.673 -10.727 1.00 86.25 172 PRO A N 1
ATOM 1348 C CA . PRO A 1 172 ? 22.708 -9.088 -10.527 1.00 86.25 172 PRO A CA 1
ATOM 1349 C C . PRO A 1 172 ? 21.608 -9.933 -11.184 1.00 86.25 172 PRO A C 1
ATOM 1351 O O . PRO A 1 172 ? 21.834 -10.575 -12.212 1.00 86.25 172 PRO A O 1
ATOM 1354 N N . ILE A 1 173 ? 20.391 -9.875 -10.638 1.00 90.25 173 ILE A N 1
ATOM 1355 C CA . ILE A 1 173 ? 19.221 -10.470 -11.292 1.00 90.25 173 ILE A CA 1
ATOM 1356 C C . ILE A 1 173 ? 18.753 -9.635 -12.478 1.00 90.25 173 ILE A C 1
ATOM 1358 O O . ILE A 1 173 ? 18.802 -8.406 -12.466 1.00 90.25 173 ILE A O 1
ATOM 1362 N N . ASN A 1 174 ? 18.221 -10.316 -13.490 1.00 92.00 174 ASN A N 1
ATOM 1363 C CA . ASN A 1 174 ? 17.534 -9.655 -14.589 1.00 92.00 174 ASN A CA 1
ATOM 1364 C C . ASN A 1 174 ? 16.095 -9.337 -14.175 1.00 92.00 174 ASN A C 1
ATOM 1366 O O . ASN A 1 174 ? 15.282 -10.244 -14.000 1.00 92.00 174 ASN A O 1
ATOM 1370 N N . VAL A 1 175 ? 15.770 -8.051 -14.072 1.00 94.56 175 VAL A N 1
ATOM 1371 C CA . VAL A 1 175 ? 14.406 -7.575 -13.826 1.00 94.56 175 VAL A CA 1
ATOM 1372 C C . VAL A 1 175 ? 13.869 -6.952 -15.108 1.00 94.56 175 VAL A C 1
ATOM 1374 O O . VAL A 1 175 ? 14.460 -6.026 -15.660 1.00 94.56 175 VAL A O 1
ATOM 1377 N N . VAL A 1 176 ? 12.755 -7.483 -15.609 1.00 95.31 176 VAL A N 1
ATOM 1378 C CA . VAL A 1 176 ? 12.160 -7.078 -16.889 1.00 95.31 176 VAL A CA 1
ATOM 1379 C C . VAL A 1 176 ? 10.652 -6.883 -16.756 1.00 95.31 176 VAL A C 1
ATOM 1381 O O . VAL A 1 176 ? 10.005 -7.460 -15.885 1.00 95.31 176 VAL A O 1
ATOM 1384 N N . SER A 1 177 ? 10.071 -6.066 -17.632 1.00 96.38 177 SER A N 1
ATOM 1385 C CA . SER A 1 177 ? 8.624 -5.847 -17.733 1.00 96.38 177 SER A CA 1
ATOM 1386 C C . SER A 1 177 ? 8.218 -5.750 -19.202 1.00 96.38 177 SER A C 1
ATOM 1388 O O . SER A 1 177 ? 8.940 -5.162 -20.007 1.00 96.38 177 SER A O 1
ATOM 1390 N N . ALA A 1 178 ? 7.069 -6.326 -19.563 1.00 97.81 178 ALA A N 1
ATOM 1391 C CA . ALA A 1 178 ? 6.549 -6.246 -20.927 1.00 97.81 178 ALA A CA 1
ATOM 1392 C C . ALA A 1 178 ? 6.157 -4.799 -21.274 1.00 97.81 178 ALA A C 1
ATOM 1394 O O . ALA A 1 178 ? 5.541 -4.113 -20.463 1.00 97.81 178 ALA A O 1
ATOM 1395 N N . ALA A 1 179 ? 6.516 -4.330 -22.471 1.00 97.12 179 ALA A N 1
ATOM 1396 C CA . ALA A 1 179 ? 6.179 -2.982 -22.925 1.00 97.12 179 ALA A CA 1
ATOM 1397 C C . ALA A 1 179 ? 4.727 -2.898 -23.454 1.00 97.12 179 ALA A C 1
ATOM 1399 O O . ALA A 1 179 ? 4.292 -3.827 -24.139 1.00 97.12 179 ALA A O 1
ATOM 1400 N N . PRO A 1 180 ? 4.003 -1.781 -23.219 1.00 96.56 180 PRO A N 1
ATOM 1401 C CA . PRO A 1 180 ? 4.386 -0.638 -22.383 1.00 96.56 180 PRO A CA 1
ATOM 1402 C C . PRO A 1 180 ? 4.319 -0.975 -20.883 1.00 96.56 180 PRO A C 1
ATOM 1404 O O . PRO A 1 180 ? 3.393 -1.640 -20.431 1.00 96.56 180 PRO A O 1
ATOM 1407 N N . TYR A 1 181 ? 5.293 -0.487 -20.113 1.00 95.94 181 TYR A N 1
ATOM 1408 C CA . TYR A 1 181 ? 5.411 -0.742 -18.674 1.00 95.94 181 TYR A CA 1
ATOM 1409 C C . TYR A 1 181 ? 5.324 0.548 -17.855 1.00 95.94 181 TYR A C 1
ATOM 1411 O O . TYR A 1 181 ? 5.436 1.659 -18.379 1.00 95.94 181 TYR A O 1
ATOM 1419 N N . PHE A 1 182 ? 5.156 0.399 -16.540 1.00 95.56 182 PHE A N 1
ATOM 1420 C CA . PHE A 1 182 ? 5.150 1.527 -15.618 1.00 95.56 182 PHE A CA 1
ATOM 1421 C C . PHE A 1 182 ? 6.519 2.216 -15.589 1.00 95.56 182 PHE A C 1
ATOM 1423 O O . PHE A 1 182 ? 7.530 1.608 -15.235 1.00 95.56 182 PHE A O 1
ATOM 1430 N N . SER A 1 183 ? 6.553 3.501 -15.948 1.00 94.56 183 SER A N 1
ATOM 1431 C CA . SER A 1 183 ? 7.790 4.258 -16.181 1.00 94.56 183 SER A CA 1
ATOM 1432 C C . SER A 1 183 ? 8.708 4.366 -14.966 1.00 94.56 183 SER A C 1
ATOM 1434 O O . SER A 1 183 ? 9.890 4.650 -15.130 1.00 94.56 183 SER A O 1
ATOM 1436 N N . SER A 1 184 ? 8.188 4.153 -13.755 1.00 93.56 184 SER A N 1
ATOM 1437 C CA . SER A 1 184 ? 9.007 4.182 -12.546 1.00 93.56 184 SER A CA 1
ATOM 1438 C C . SER A 1 184 ? 9.813 2.904 -12.343 1.00 93.56 184 SER A C 1
ATOM 1440 O O . SER A 1 184 ? 10.826 2.983 -11.661 1.00 93.56 184 SER A O 1
ATOM 1442 N N . TYR A 1 185 ? 9.429 1.755 -12.921 1.00 94.50 185 TYR A N 1
ATOM 1443 C CA . TYR A 1 185 ? 10.140 0.491 -12.678 1.00 94.50 185 TYR A CA 1
ATOM 1444 C C . TYR A 1 185 ? 11.647 0.583 -12.953 1.00 94.50 185 TYR A C 1
ATOM 1446 O O . TYR A 1 185 ? 12.398 0.241 -12.044 1.00 94.50 185 TYR A O 1
ATOM 1454 N N . PRO A 1 186 ? 12.130 1.132 -14.086 1.00 91.81 186 PRO A N 1
ATOM 1455 C CA . PRO A 1 186 ? 13.570 1.285 -14.317 1.00 91.81 186 PRO A CA 1
ATOM 1456 C C . PRO A 1 186 ? 14.287 2.244 -13.353 1.00 91.81 186 PRO A C 1
ATOM 1458 O O . PRO A 1 186 ? 15.510 2.258 -13.324 1.00 91.81 186 PRO A O 1
ATOM 1461 N N . LEU A 1 187 ? 13.556 3.088 -12.616 1.00 90.44 187 LEU A N 1
ATOM 1462 C CA . LEU A 1 187 ? 14.125 4.038 -11.651 1.00 90.44 187 LEU A CA 1
ATOM 1463 C C . LEU A 1 187 ? 14.217 3.457 -10.234 1.00 90.44 187 LEU A C 1
ATOM 1465 O O . LEU A 1 187 ? 14.963 3.986 -9.413 1.00 90.44 187 LEU A O 1
ATOM 1469 N N . VAL A 1 188 ? 13.414 2.431 -9.929 1.00 87.56 188 VAL A N 1
ATOM 1470 C CA . VAL A 1 188 ? 13.287 1.846 -8.581 1.00 87.56 188 VAL A CA 1
ATOM 1471 C C . VAL A 1 188 ? 13.731 0.384 -8.501 1.00 87.56 188 VAL A C 1
ATOM 1473 O O . VAL A 1 188 ? 13.569 -0.227 -7.445 1.00 87.56 188 VAL A O 1
ATOM 1476 N N . THR A 1 189 ? 14.255 -0.151 -9.602 1.00 81.25 189 THR A N 1
ATOM 1477 C CA . THR A 1 189 ? 14.844 -1.488 -9.748 1.00 81.25 189 THR A CA 1
ATOM 1478 C C . THR A 1 189 ? 16.355 -1.352 -9.801 1.00 81.25 189 THR A C 1
ATOM 1480 O O . THR A 1 189 ? 17.034 -2.152 -9.126 1.00 81.25 189 THR A O 1
#

Sequence (189 aa):
MEQTPRILSWRNMLVLSLAVNFSLILKILKGSGGNSLDRKAYVSIWPGVSTAVFGSSSLPSASCNYSEVEEDDDRIINLKFGDPTVYERYWQEMGEATTMMIPGWQSLSYFSDNNNNLCWFLEPELDKEIVRMHKVVGNAVTQDRFIVVGTGSTQLYQAALYALSPHDDSGPINVVSAAPYFSSYPLVT

Organism: Noccaea caerulescens (NCBI:txid107243)

Foldseek 3Di:
DDDDPPPDDVVVVVVVVCVVVVVVVVVVVVPDDDDDDDDDDDDPDDDDDDDDDDDDDDDDDPPPPPDPPPPPVPDDDDPPDVPPCVCVVVVVVCPPVPDDDDPPPPPPDCALDPPPAPQRNDNPVVVVVVCVVCVVVVPDDPPPDGDHDDPDVLVVVLVVLVVPFDPPDPDGDDDDDDPPDDPCPVVSD

Radius of gyration: 24.78 Å; chains: 1; bounding box: 49×56×54 Å

pLDDT: mean 76.2, std 24.12, range [26.12, 98.56]

InterPro domains:
  IPR006948 Alliinase, C-terminal [PF04864] (77-186)
  IPR015421 Pyridoxal phosphate-dependent transferase, major domain [G3DSA:3.40.640.10] (114-189)
  IPR015424 Pyridoxal phosphate-dependent transferase [SSF53383] (74-187)
  IPR037029 Alliinase, N-terminal domain superfamily [G3DSA:2.10.25.30] (60-113)
  IPR050478 Ethylene and sulfur compound biosynthesis-related protein [PTHR43795] (94-186)